Protein AF-A0A7G8DBQ9-F1 (afdb_monomer_lite)

Foldseek 3Di:
DDPVVVVVVCCVVPVPDPCPPQPPLPDLQKDFDPVQCVPDDPVVVVVVVVCSSVSPHPLRDDPVCVVSVRMGGDPVNVVVQVVVCVVPVDHSVRVVVVVVVLLVLLVVLLVLCPDPVNNVDVVNVVSLVVQCVVCPPCSLVSNCVVPVVSSVSSVVVVVVVVVVVVVVVVVVVVVVVVVVVVVVVVVCVVPPPPDPPPVVVVVVVVVVVVVVVVVVVVVPD

Secondary structure (DSSP, 8-state):
--HHHHHHHHHHHHS----------TT-SEEE-TTTGGGS-HHHHHHHHHHHHTT--GGGS-HHHHHTT-EEE-HHHHHHHHHHHHHH---HHHHHHHHHHHHHHHHHHHHHHH-TTTTT-HHHHHHHHHHHHHHGGGHHHHHHHH-HHHHHHHHHHHHHHHHHHHHHHHHHHHHHHHHHHHHHHHHHHHHHS----HHHHHHHHHHHHHHHHHHHHHT--

Radius of gyration: 42.38 Å; chains: 1; bounding box: 69×35×155 Å

Sequence (221 aa):
MDQDTRAELFQQAFGQDDFKAPRAITGKRWRVNQAKSKKLTFEELYQIQELQNQDVPYADLPEWILDNGYVEPTKAEKKLQQDLTDKTGLSISERRSVFNAALADTEALASMTTSEILRDSAALDDQIKHFINRYGNEAVKMLKEVDGEAAAYVHSRLALKAAEEKATSSDESIRQELKAAQEAIAAQDSTGLQNVSNDAIQAELARRASIATQDAAAQGE

pLDDT: mean 74.13, std 12.38, range [41.19, 89.75]

Structure (mmCIF, N/CA/C/O backbone):
data_AF-A0A7G8DBQ9-F1
#
_entry.id   AF-A0A7G8DBQ9-F1
#
loop_
_atom_site.group_PDB
_atom_site.id
_atom_site.type_symbol
_atom_site.label_atom_id
_atom_site.label_alt_id
_atom_site.label_comp_id
_atom_site.label_asym_id
_atom_site.label_entity_id
_atom_site.label_seq_id
_atom_site.pdbx_PDB_ins_code
_atom_site.Cartn_x
_atom_site.Cartn_y
_atom_site.Cartn_z
_atom_site.occupancy
_atom_site.B_iso_or_equiv
_atom_site.auth_seq_id
_atom_site.auth_comp_id
_atom_site.auth_asym_id
_atom_site.auth_atom_id
_atom_site.pdbx_PDB_model_num
ATOM 1 N N . MET A 1 1 ? -19.895 6.202 -55.987 1.00 53.59 1 MET A N 1
ATOM 2 C CA . MET A 1 1 ? -19.530 6.416 -54.573 1.00 53.59 1 MET A CA 1
ATOM 3 C C . MET A 1 1 ? -19.751 7.881 -54.300 1.00 53.59 1 MET A C 1
ATOM 5 O O . MET A 1 1 ? -19.165 8.684 -55.021 1.00 53.59 1 MET A O 1
ATOM 9 N N . ASP A 1 2 ? -20.636 8.199 -53.361 1.00 69.50 2 ASP A N 1
ATOM 10 C CA . ASP A 1 2 ? -20.940 9.584 -53.018 1.00 69.50 2 ASP A CA 1
ATOM 11 C C . ASP A 1 2 ? -19.771 10.234 -52.277 1.00 69.50 2 ASP A C 1
ATOM 13 O O . ASP A 1 2 ? -18.932 9.565 -51.664 1.00 69.50 2 ASP A O 1
ATOM 17 N N . GLN A 1 3 ? -19.696 11.558 -52.385 1.00 67.38 3 GLN A N 1
ATOM 18 C CA . GLN A 1 3 ? -18.656 12.372 -51.756 1.00 67.38 3 GLN A CA 1
ATOM 19 C C . GLN A 1 3 ? -18.645 12.189 -50.231 1.00 67.38 3 GLN A C 1
ATOM 21 O O . GLN A 1 3 ? -17.569 12.120 -49.638 1.00 67.38 3 GLN A O 1
ATOM 26 N N . ASP A 1 4 ? -19.824 11.986 -49.641 1.00 70.62 4 ASP A N 1
ATOM 27 C CA . ASP A 1 4 ? -20.007 11.732 -48.212 1.00 70.62 4 ASP A CA 1
ATOM 28 C C . ASP A 1 4 ? -19.454 10.365 -47.792 1.00 70.62 4 ASP A C 1
ATOM 30 O O . ASP A 1 4 ? -18.745 10.267 -46.795 1.00 70.62 4 ASP A O 1
ATOM 34 N N . THR A 1 5 ? -19.629 9.325 -48.616 1.00 70.25 5 THR A N 1
ATOM 35 C CA . THR A 1 5 ? -19.057 7.993 -48.343 1.00 70.25 5 THR A CA 1
ATOM 36 C C . THR A 1 5 ? -17.530 8.018 -48.401 1.00 70.25 5 THR A C 1
ATOM 38 O O . THR A 1 5 ? -16.843 7.286 -47.692 1.00 70.25 5 THR A O 1
ATOM 41 N N . ARG A 1 6 ? -16.968 8.871 -49.264 1.00 62.31 6 ARG A N 1
ATOM 42 C CA . ARG A 1 6 ? -15.518 9.046 -49.384 1.00 62.31 6 ARG A CA 1
ATOM 43 C C . ARG A 1 6 ? -14.949 9.842 -48.209 1.00 62.31 6 ARG A C 1
ATOM 45 O O . ARG A 1 6 ? -13.832 9.549 -47.793 1.00 62.31 6 ARG A O 1
ATOM 52 N N . ALA A 1 7 ? -15.703 10.808 -47.683 1.00 66.81 7 ALA A N 1
ATOM 53 C CA . ALA A 1 7 ? -15.345 11.575 -46.495 1.00 66.81 7 ALA A CA 1
ATOM 54 C C . ALA A 1 7 ? -15.403 10.712 -45.225 1.00 66.81 7 ALA A C 1
ATOM 56 O O . ALA A 1 7 ? -14.448 10.734 -44.454 1.00 66.81 7 ALA A O 1
ATOM 57 N N . GLU A 1 8 ? -16.438 9.881 -45.066 1.00 66.19 8 GLU A N 1
ATOM 58 C CA . GLU A 1 8 ? -16.540 8.911 -43.966 1.00 66.19 8 GLU A CA 1
ATOM 59 C C . GLU A 1 8 ? -15.385 7.909 -43.980 1.00 66.19 8 GLU A C 1
ATOM 61 O O . GLU A 1 8 ? -14.742 7.704 -42.955 1.00 66.19 8 GLU A O 1
ATOM 66 N N . LEU A 1 9 ? -15.041 7.348 -45.146 1.00 68.69 9 LEU A N 1
ATOM 67 C CA . LEU A 1 9 ? -13.893 6.443 -45.271 1.00 68.69 9 LEU A CA 1
ATOM 68 C C . LEU A 1 9 ? -12.558 7.143 -44.968 1.00 68.69 9 LEU A C 1
ATOM 70 O O . LEU A 1 9 ? -11.648 6.520 -44.426 1.00 68.69 9 LEU A O 1
ATOM 74 N N . PHE A 1 10 ? -12.432 8.438 -45.277 1.00 64.38 10 PHE A N 1
ATOM 75 C CA . PHE A 1 10 ? -11.242 9.227 -44.941 1.00 64.38 10 PHE A CA 1
ATOM 76 C C . PHE A 1 10 ? -11.156 9.512 -43.435 1.00 64.38 10 PHE A C 1
ATOM 78 O O . PHE A 1 10 ? -10.086 9.400 -42.844 1.00 64.38 10 PHE A O 1
ATOM 85 N N . GLN A 1 11 ? -12.281 9.828 -42.795 1.00 64.62 11 GLN A N 1
ATOM 86 C CA . GLN A 1 11 ? -12.373 10.021 -41.347 1.00 64.62 11 GLN A CA 1
ATOM 87 C C . GLN A 1 11 ? -12.192 8.709 -40.577 1.00 64.62 11 GLN A C 1
ATOM 89 O O . GLN A 1 11 ? -11.615 8.705 -39.499 1.00 64.62 11 GLN A O 1
ATOM 94 N N . GLN A 1 12 ? -12.616 7.581 -41.136 1.00 64.44 12 GLN A N 1
ATOM 95 C CA . GLN A 1 12 ? -12.415 6.268 -40.533 1.00 64.44 12 GLN A CA 1
ATOM 96 C C . GLN A 1 12 ? -10.964 5.782 -40.678 1.00 64.44 12 GLN A C 1
ATOM 98 O O . GLN A 1 12 ? -10.454 5.118 -39.782 1.00 64.44 12 GLN A O 1
ATOM 103 N N . ALA A 1 13 ? -10.286 6.134 -41.778 1.00 59.88 13 ALA A N 1
ATOM 104 C CA . ALA A 1 13 ? -8.891 5.760 -42.021 1.00 59.88 13 ALA A CA 1
ATOM 105 C C . ALA A 1 13 ? -7.862 6.698 -41.360 1.00 59.88 13 ALA A C 1
ATOM 107 O O . ALA A 1 13 ? -6.748 6.263 -41.091 1.00 59.88 13 ALA A O 1
ATOM 108 N N . PHE A 1 14 ? -8.210 7.969 -41.116 1.00 60.03 14 PHE A N 1
ATOM 109 C CA . PHE A 1 14 ? -7.270 8.992 -40.619 1.00 60.03 14 PHE A CA 1
ATOM 110 C C . PHE A 1 14 ? -7.802 9.842 -39.454 1.00 60.03 14 PHE A C 1
ATOM 112 O O . PHE A 1 14 ? -7.085 10.696 -38.941 1.00 60.03 14 PHE A O 1
ATOM 119 N N . GLY A 1 15 ? -9.061 9.667 -39.049 1.00 51.25 15 GLY A N 1
ATOM 120 C CA . GLY A 1 15 ? -9.707 10.464 -37.999 1.00 51.25 15 GLY A CA 1
ATOM 121 C C . GLY A 1 15 ? -9.599 9.875 -36.593 1.00 51.25 15 GLY A C 1
ATOM 122 O O . GLY A 1 15 ? -10.075 10.503 -35.652 1.00 51.25 15 GLY A O 1
ATOM 123 N N . GLN A 1 16 ? -8.971 8.708 -36.434 1.00 53.38 16 GLN A N 1
ATOM 124 C CA . GLN A 1 16 ? -8.642 8.125 -35.132 1.00 53.38 16 GLN A CA 1
ATOM 125 C C . GLN A 1 16 ? -7.191 7.657 -35.081 1.00 53.38 16 GLN A C 1
ATOM 127 O O . GLN A 1 16 ? -6.905 6.496 -34.829 1.00 53.38 16 GLN A O 1
ATOM 132 N N . ASP A 1 17 ? -6.266 8.584 -35.264 1.00 50.47 17 ASP A N 1
ATOM 133 C CA . ASP A 1 17 ? -5.081 8.531 -34.427 1.00 50.47 17 ASP A CA 1
ATOM 134 C C . ASP A 1 17 ? -5.202 9.734 -33.508 1.00 50.47 17 ASP A C 1
ATOM 136 O O . ASP A 1 17 ? -5.051 10.879 -33.943 1.00 50.47 17 ASP A O 1
ATOM 140 N N . ASP A 1 18 ? -5.516 9.483 -32.235 1.00 49.19 18 ASP A N 1
ATOM 141 C CA . ASP A 1 18 ? -5.143 10.401 -31.169 1.00 49.19 18 ASP A CA 1
ATOM 142 C C . ASP A 1 18 ? -3.637 10.606 -31.324 1.00 49.19 18 ASP A C 1
ATOM 144 O O . ASP A 1 18 ? -2.831 9.843 -30.782 1.00 49.19 18 ASP A O 1
ATOM 148 N N . PHE A 1 19 ? -3.237 11.608 -32.110 1.00 50.19 19 PHE A N 1
ATOM 149 C CA . PHE A 1 19 ? -1.858 12.034 -32.211 1.00 50.19 19 PHE A CA 1
ATOM 150 C C . PHE A 1 19 ? -1.534 12.678 -30.869 1.00 50.19 19 PHE A C 1
ATOM 152 O O . PHE A 1 19 ? -1.522 13.898 -30.698 1.00 50.19 19 PHE A O 1
ATOM 159 N N . LYS A 1 20 ? -1.315 11.827 -29.864 1.00 51.78 20 LYS A N 1
ATOM 160 C CA . LYS A 1 20 ? -0.646 12.183 -28.633 1.00 51.78 20 LYS A CA 1
ATOM 161 C C . LYS A 1 20 ? 0.723 12.626 -29.100 1.00 51.78 20 LYS A C 1
ATOM 163 O O . LYS A 1 20 ? 1.577 11.794 -29.405 1.00 51.78 20 LYS A O 1
ATOM 168 N N . ALA A 1 21 ? 0.892 13.945 -29.218 1.00 45.31 21 ALA A N 1
ATOM 169 C CA . ALA A 1 21 ? 2.190 14.547 -29.454 1.00 45.31 21 ALA A CA 1
ATOM 170 C C . ALA A 1 21 ? 3.189 13.816 -28.549 1.00 45.31 21 ALA A C 1
ATOM 172 O O . ALA A 1 21 ? 2.850 13.611 -27.375 1.00 45.31 21 ALA A O 1
ATOM 173 N N . PRO A 1 22 ? 4.346 13.361 -29.070 1.00 48.31 22 PRO A N 1
ATOM 174 C CA . PRO A 1 22 ? 5.317 12.647 -28.260 1.00 48.31 22 PRO A CA 1
ATOM 175 C C . PRO A 1 22 ? 5.579 13.508 -27.033 1.00 48.31 22 PRO A C 1
ATOM 177 O O . PRO A 1 22 ? 6.130 14.608 -27.141 1.00 48.31 22 PRO A O 1
ATOM 180 N N . ARG A 1 23 ? 5.076 13.056 -25.877 1.00 44.97 23 ARG A N 1
ATOM 181 C CA . ARG A 1 23 ? 5.279 13.772 -24.624 1.00 44.97 23 ARG A CA 1
ATOM 182 C C . ARG A 1 23 ? 6.784 13.897 -24.488 1.00 44.97 23 ARG A C 1
ATOM 184 O O . ARG A 1 23 ? 7.502 12.920 -24.718 1.00 44.97 23 ARG A O 1
ATOM 191 N N . ALA A 1 24 ? 7.266 15.102 -24.188 1.00 41.19 24 ALA A N 1
ATOM 192 C CA . ALA A 1 24 ? 8.667 15.284 -23.861 1.00 41.19 24 ALA A CA 1
ATOM 193 C C . ALA A 1 24 ? 8.986 14.241 -22.792 1.00 41.19 24 ALA A C 1
ATOM 195 O O . ALA A 1 24 ? 8.364 14.251 -21.733 1.00 41.19 24 ALA A O 1
ATOM 196 N N . ILE A 1 25 ? 9.858 13.286 -23.121 1.00 48.31 25 ILE A N 1
ATOM 197 C CA . ILE A 1 25 ? 10.195 12.193 -22.217 1.00 48.31 25 ILE A CA 1
ATOM 198 C C . ILE A 1 25 ? 11.066 12.818 -21.132 1.00 48.31 25 ILE A C 1
ATOM 200 O O . ILE A 1 25 ? 12.296 12.851 -21.228 1.00 48.31 25 ILE A O 1
ATOM 204 N N . THR A 1 26 ? 10.415 13.446 -20.159 1.00 46.06 26 THR A N 1
ATOM 205 C CA . THR A 1 26 ? 11.034 14.162 -19.055 1.00 46.06 26 THR A CA 1
ATOM 206 C C . THR A 1 26 ? 11.625 13.137 -18.108 1.00 46.06 26 THR A C 1
ATOM 208 O O . THR A 1 26 ? 11.017 12.736 -17.129 1.00 46.06 26 THR A O 1
ATOM 211 N N . GLY A 1 27 ? 12.841 12.707 -18.443 1.00 51.91 27 GLY A N 1
ATOM 212 C CA . GLY A 1 27 ? 13.640 11.812 -17.626 1.00 51.91 27 GLY A CA 1
ATOM 213 C C . GLY A 1 27 ? 13.262 10.352 -17.806 1.00 51.91 27 GLY A C 1
ATOM 214 O O . GLY A 1 27 ? 12.710 9.749 -16.895 1.00 51.91 27 GLY A O 1
ATOM 215 N N . LYS A 1 28 ? 13.670 9.742 -18.931 1.00 57.06 28 LYS A N 1
ATOM 216 C CA . LYS A 1 28 ? 13.771 8.278 -19.008 1.00 57.06 28 LYS A CA 1
ATOM 217 C C . LYS A 1 28 ? 14.532 7.791 -17.772 1.00 57.06 28 LYS A C 1
ATOM 219 O O . LYS A 1 28 ? 15.735 8.031 -17.651 1.00 57.06 28 LYS A O 1
ATOM 224 N N . ARG A 1 29 ? 13.851 7.136 -16.832 1.00 70.31 29 ARG A N 1
ATOM 225 C CA . ARG A 1 29 ? 14.495 6.548 -15.643 1.00 70.31 29 ARG A CA 1
ATOM 226 C C . ARG A 1 29 ? 15.394 5.371 -16.035 1.00 70.31 29 ARG A C 1
ATOM 228 O O . ARG A 1 29 ? 16.300 4.992 -15.300 1.00 70.31 29 ARG A O 1
ATOM 235 N N . TRP A 1 30 ? 15.223 4.864 -17.255 1.00 85.06 30 TRP A N 1
ATOM 236 C CA . TRP A 1 30 ? 15.975 3.752 -17.816 1.00 85.06 30 TRP A CA 1
ATOM 237 C C . TRP A 1 30 ? 16.026 3.796 -19.348 1.00 85.06 30 TRP A C 1
ATOM 239 O O . TRP A 1 30 ? 15.247 4.484 -20.001 1.00 85.06 30 TRP A O 1
ATOM 249 N N . ARG A 1 31 ? 16.991 3.091 -19.937 1.00 84.81 31 ARG A N 1
ATOM 250 C CA . ARG A 1 31 ? 17.239 3.023 -21.385 1.00 84.81 31 ARG A CA 1
ATOM 251 C C . ARG A 1 31 ? 17.334 1.574 -21.841 1.00 84.81 31 ARG A C 1
ATOM 253 O O . ARG A 1 31 ? 17.858 0.746 -21.108 1.00 84.81 31 ARG A O 1
ATOM 260 N N . VAL A 1 32 ? 16.895 1.276 -23.060 1.00 85.94 32 VAL A N 1
ATOM 261 C CA . VAL A 1 32 ? 17.019 -0.073 -23.633 1.00 85.94 32 VAL A CA 1
ATOM 262 C C . VAL A 1 32 ? 18.491 -0.411 -23.884 1.00 85.94 32 VAL A C 1
ATOM 264 O O . VAL A 1 32 ? 19.221 0.359 -24.517 1.00 85.94 32 VAL A O 1
ATOM 267 N N . ASN A 1 33 ? 18.927 -1.576 -23.408 1.00 87.56 33 ASN A N 1
ATOM 268 C CA . ASN A 1 33 ? 20.239 -2.134 -23.699 1.00 87.56 33 ASN A CA 1
ATOM 269 C C . ASN A 1 33 ? 20.235 -2.745 -25.106 1.00 87.56 33 ASN A C 1
ATOM 271 O O . ASN A 1 33 ? 19.857 -3.899 -25.299 1.00 87.56 33 ASN A O 1
ATOM 275 N N . GLN A 1 34 ? 20.725 -1.975 -26.076 1.00 84.56 34 GLN A N 1
ATOM 276 C CA . GLN A 1 34 ? 20.761 -2.347 -27.495 1.00 84.56 34 GLN A CA 1
ATOM 277 C C . GLN A 1 34 ? 21.557 -3.627 -27.798 1.00 84.56 34 GLN A C 1
ATOM 279 O O . GLN A 1 34 ? 21.372 -4.230 -28.851 1.00 84.56 34 GLN A O 1
ATOM 284 N N . ALA A 1 35 ? 22.479 -4.047 -26.928 1.00 85.12 35 ALA A N 1
ATOM 285 C CA . ALA A 1 35 ? 23.238 -5.278 -27.142 1.00 85.12 35 ALA A CA 1
ATOM 286 C C . ALA A 1 35 ? 22.421 -6.517 -26.753 1.00 85.12 35 ALA A C 1
ATOM 288 O O . ALA A 1 35 ? 22.469 -7.535 -27.443 1.00 85.12 35 ALA A O 1
ATOM 289 N N . LYS A 1 36 ? 21.656 -6.419 -25.662 1.00 84.38 36 LYS A N 1
ATOM 290 C CA . LYS A 1 36 ? 20.842 -7.518 -25.134 1.00 84.38 36 LYS A CA 1
ATOM 291 C C . LYS A 1 36 ? 19.465 -7.600 -25.792 1.00 84.38 36 LYS A C 1
ATOM 293 O O . LYS A 1 36 ? 18.991 -8.704 -26.043 1.00 84.38 36 LYS A O 1
ATOM 298 N N . SER A 1 37 ? 18.867 -6.461 -26.142 1.00 82.38 37 SER A N 1
ATOM 299 C CA . SER A 1 37 ? 17.537 -6.393 -26.762 1.00 82.38 37 SER A CA 1
ATOM 300 C C . SER A 1 37 ? 17.488 -6.954 -28.187 1.00 82.38 37 SER A C 1
ATOM 302 O O . SER A 1 37 ? 16.421 -7.313 -28.659 1.00 82.38 37 SER A O 1
ATOM 304 N N . LYS A 1 38 ? 18.631 -7.114 -28.868 1.00 83.62 38 LYS A N 1
ATOM 305 C CA . LYS A 1 38 ? 18.707 -7.736 -30.208 1.00 83.62 38 LYS A CA 1
ATOM 306 C C . LYS A 1 38 ? 18.213 -9.181 -30.267 1.00 83.62 38 LYS A C 1
ATOM 308 O O . LYS A 1 38 ? 17.958 -9.680 -31.355 1.00 83.62 38 LYS A O 1
ATOM 313 N N . LYS A 1 39 ? 18.166 -9.864 -29.123 1.00 83.62 39 LYS A N 1
ATOM 314 C CA . LYS A 1 39 ? 17.713 -11.256 -29.019 1.00 83.62 39 LYS A CA 1
ATOM 315 C C . LYS A 1 39 ? 16.216 -11.376 -28.731 1.00 83.62 39 LYS A C 1
ATOM 317 O O . LYS A 1 39 ? 15.721 -12.494 -28.690 1.00 83.62 39 LYS A O 1
ATOM 322 N N . LEU A 1 40 ? 15.540 -10.252 -28.500 1.00 85.69 40 LEU A N 1
ATOM 323 C CA . LEU A 1 40 ? 14.116 -10.216 -28.216 1.00 85.69 40 LEU A CA 1
ATOM 324 C C . LEU A 1 40 ? 13.309 -10.356 -29.502 1.00 85.69 40 LEU A C 1
ATOM 326 O O . LEU A 1 40 ? 13.711 -9.900 -30.576 1.00 85.69 40 LEU A O 1
ATOM 330 N N . THR A 1 41 ? 12.152 -10.980 -29.365 1.00 89.75 41 THR A N 1
ATOM 331 C CA . THR A 1 41 ? 11.123 -11.025 -30.396 1.00 89.75 41 THR A CA 1
ATOM 332 C C . THR A 1 41 ? 10.536 -9.633 -30.639 1.00 89.75 41 THR A C 1
ATOM 334 O O . THR A 1 41 ? 10.688 -8.708 -29.837 1.00 89.75 41 THR A O 1
ATOM 337 N N . PHE A 1 42 ? 9.845 -9.471 -31.769 1.00 87.19 42 PHE A N 1
ATOM 338 C CA . PHE A 1 42 ? 9.150 -8.222 -32.081 1.00 87.19 42 PHE A CA 1
ATOM 339 C C . PHE A 1 42 ? 8.120 -7.853 -31.002 1.00 87.19 42 PHE A C 1
ATOM 341 O O . PHE A 1 42 ? 8.034 -6.689 -30.620 1.00 87.19 42 PHE A O 1
ATOM 348 N N . GLU A 1 43 ? 7.392 -8.840 -30.475 1.00 87.50 43 GLU A N 1
ATOM 349 C CA . GLU A 1 43 ? 6.398 -8.643 -29.415 1.00 87.50 43 GLU A CA 1
ATOM 350 C C . GLU A 1 43 ? 7.040 -8.117 -28.125 1.00 87.50 43 GLU A C 1
ATOM 352 O O . GLU A 1 43 ? 6.572 -7.136 -27.554 1.00 87.50 43 GLU A O 1
ATOM 357 N N . GLU A 1 44 ? 8.161 -8.698 -27.697 1.00 87.56 44 GLU A N 1
ATOM 358 C CA . GLU A 1 44 ? 8.887 -8.254 -26.499 1.00 87.56 44 GLU A CA 1
ATOM 359 C C . GLU A 1 44 ? 9.487 -6.850 -26.671 1.00 87.56 44 GLU A C 1
ATOM 361 O O . GLU A 1 44 ? 9.469 -6.038 -25.744 1.00 87.56 44 GLU A O 1
ATOM 366 N N . LEU A 1 45 ? 9.996 -6.523 -27.864 1.00 86.62 45 LEU A N 1
ATOM 367 C CA . LEU A 1 45 ? 10.469 -5.171 -28.174 1.00 86.62 45 LEU A CA 1
ATOM 368 C C . LEU A 1 45 ? 9.328 -4.152 -28.155 1.00 86.62 45 LEU A C 1
ATOM 370 O O . LEU A 1 45 ? 9.510 -3.042 -27.647 1.00 86.62 45 LEU A O 1
ATOM 374 N N . TYR A 1 46 ? 8.162 -4.536 -28.677 1.00 87.88 46 TYR A N 1
ATOM 375 C CA . TYR A 1 46 ? 6.964 -3.708 -28.656 1.00 87.88 46 TYR A CA 1
ATOM 376 C C . TYR A 1 46 ? 6.504 -3.435 -27.220 1.00 87.88 46 TYR A C 1
ATOM 378 O O . TYR A 1 46 ? 6.286 -2.278 -26.869 1.00 87.88 46 TYR A O 1
ATOM 386 N N . GLN A 1 47 ? 6.473 -4.456 -26.358 1.00 87.38 47 GLN A N 1
ATOM 387 C CA . GLN A 1 47 ? 6.141 -4.296 -24.937 1.00 87.38 47 GLN A CA 1
ATOM 388 C C . GLN A 1 47 ? 7.102 -3.338 -24.220 1.00 87.38 47 GLN A C 1
ATOM 390 O O . GLN A 1 47 ? 6.669 -2.440 -23.502 1.00 87.38 47 GLN A O 1
ATOM 395 N N . ILE A 1 48 ? 8.417 -3.466 -24.440 1.00 86.06 48 ILE A N 1
ATOM 396 C CA . ILE A 1 48 ? 9.401 -2.539 -23.852 1.00 86.06 48 ILE A CA 1
ATOM 397 C C . ILE A 1 48 ? 9.156 -1.104 -24.333 1.00 86.06 48 ILE A C 1
ATOM 399 O O . ILE A 1 48 ? 9.269 -0.155 -23.553 1.00 86.06 48 ILE A O 1
ATOM 403 N N . GLN A 1 49 ? 8.828 -0.928 -25.612 1.00 84.81 49 GLN A N 1
ATOM 404 C CA . GLN A 1 49 ? 8.522 0.384 -26.170 1.00 84.81 49 GLN A CA 1
ATOM 405 C C . GLN A 1 49 ? 7.227 0.962 -25.590 1.00 84.81 49 GLN A C 1
ATOM 407 O O . GLN A 1 49 ? 7.177 2.156 -25.297 1.00 84.81 49 GLN A O 1
ATOM 412 N N . GLU A 1 50 ? 6.212 0.131 -25.374 1.00 86.50 50 GLU A N 1
ATOM 413 C CA . GLU A 1 50 ? 4.960 0.525 -24.736 1.00 86.50 50 GLU A CA 1
ATOM 414 C C . GLU A 1 50 ? 5.188 0.996 -23.295 1.00 86.50 50 GLU A C 1
ATOM 416 O O . GLU A 1 50 ? 4.777 2.102 -22.946 1.00 86.50 50 GLU A O 1
ATOM 421 N N . LEU A 1 51 ? 5.948 0.239 -22.495 1.00 85.44 51 LEU A N 1
ATOM 422 C CA . LEU A 1 51 ? 6.342 0.638 -21.137 1.00 85.44 51 LEU A CA 1
ATOM 423 C C . LEU A 1 51 ? 7.110 1.966 -21.132 1.00 85.44 51 LEU A C 1
ATOM 425 O O . LEU A 1 51 ? 6.950 2.793 -20.234 1.00 85.44 51 LEU A O 1
ATOM 429 N N . GLN A 1 52 ? 7.928 2.201 -22.159 1.00 82.25 52 GLN A N 1
ATOM 430 C CA . GLN A 1 52 ? 8.637 3.464 -22.324 1.00 82.25 52 GLN A CA 1
ATOM 431 C C . GLN A 1 52 ? 7.693 4.621 -22.697 1.00 82.25 52 GLN A C 1
ATOM 433 O O . GLN A 1 52 ? 7.939 5.757 -22.298 1.00 82.25 52 GLN A O 1
ATOM 438 N N . ASN A 1 53 ? 6.629 4.357 -23.459 1.00 82.38 53 ASN A N 1
ATOM 439 C CA . ASN A 1 53 ? 5.612 5.349 -23.823 1.00 82.38 53 ASN A CA 1
ATOM 440 C C . ASN A 1 53 ? 4.677 5.677 -22.650 1.00 82.38 53 ASN A C 1
ATOM 442 O O . ASN A 1 53 ? 4.195 6.805 -22.546 1.00 82.38 53 ASN A O 1
ATOM 446 N N . GLN A 1 54 ? 4.441 4.705 -21.768 1.00 81.12 54 GLN A N 1
ATOM 447 C CA . GLN A 1 54 ? 3.675 4.854 -20.530 1.00 81.12 54 GLN A CA 1
ATOM 448 C C . GLN A 1 54 ? 4.483 5.522 -19.396 1.00 81.12 54 GLN A C 1
ATOM 450 O O . GLN A 1 54 ? 3.924 5.789 -18.337 1.00 81.12 54 GLN A O 1
ATOM 455 N N . ASP A 1 55 ? 5.769 5.826 -19.620 1.00 76.38 55 ASP A N 1
ATOM 456 C CA . ASP A 1 55 ? 6.696 6.414 -18.636 1.00 76.38 55 ASP A CA 1
ATOM 457 C C . ASP A 1 55 ? 6.792 5.599 -17.331 1.00 76.38 55 ASP A C 1
ATOM 459 O O . ASP A 1 55 ? 6.875 6.139 -16.225 1.00 76.38 55 ASP A O 1
ATOM 463 N N . VAL A 1 56 ? 6.776 4.267 -17.463 1.00 80.50 56 VAL A N 1
ATOM 464 C CA . VAL A 1 56 ? 6.818 3.349 -16.319 1.00 80.50 56 VAL A CA 1
ATOM 465 C C . VAL A 1 56 ? 8.144 3.516 -15.561 1.00 80.50 56 VAL A C 1
ATOM 467 O O . VAL A 1 56 ? 9.217 3.455 -16.178 1.00 80.50 56 VAL A O 1
ATOM 470 N N . PRO A 1 57 ? 8.125 3.716 -14.228 1.00 78.56 57 PRO A N 1
ATOM 471 C CA . PRO A 1 57 ? 9.341 3.810 -13.427 1.00 78.56 57 PRO A CA 1
ATOM 472 C C . PRO A 1 57 ? 10.223 2.561 -13.530 1.00 78.56 57 PRO A C 1
ATOM 474 O O . PRO A 1 57 ? 9.733 1.450 -13.685 1.00 78.56 57 PRO A O 1
ATOM 477 N N . TYR A 1 58 ? 11.544 2.719 -13.375 1.00 82.06 58 TYR A N 1
ATOM 478 C CA . TYR A 1 58 ? 12.483 1.586 -13.438 1.00 82.06 58 TYR A CA 1
ATOM 479 C C . TYR A 1 58 ? 12.161 0.491 -12.411 1.00 82.06 58 TYR A C 1
ATOM 481 O O . TYR A 1 58 ? 12.289 -0.694 -12.707 1.00 82.06 58 TYR A O 1
ATOM 489 N N . ALA A 1 59 ? 11.721 0.895 -11.217 1.00 74.69 59 ALA A N 1
ATOM 490 C CA . ALA A 1 59 ? 11.323 -0.015 -10.151 1.00 74.69 59 ALA A CA 1
ATOM 491 C C . ALA A 1 59 ? 10.071 -0.837 -10.488 1.00 74.69 59 ALA A C 1
ATOM 493 O O . ALA A 1 59 ? 9.896 -1.895 -9.899 1.00 74.69 59 ALA A O 1
ATOM 494 N N . ASP A 1 60 ? 9.245 -0.390 -11.435 1.00 77.12 60 ASP A N 1
ATOM 495 C CA . ASP A 1 60 ? 7.968 -1.022 -11.781 1.00 77.12 60 ASP A CA 1
ATOM 496 C C . ASP A 1 60 ? 8.068 -1.878 -13.049 1.00 77.12 60 ASP A C 1
ATOM 498 O O . ASP A 1 60 ? 7.097 -2.500 -13.471 1.00 77.12 60 ASP A O 1
ATOM 502 N N . LEU A 1 61 ? 9.263 -1.990 -13.636 1.00 84.62 61 LEU A N 1
ATOM 503 C CA . LEU A 1 61 ? 9.463 -2.808 -14.825 1.00 84.62 61 LEU A CA 1
ATOM 504 C C . LEU A 1 61 ? 9.286 -4.303 -14.534 1.00 84.62 61 LEU A C 1
ATOM 506 O O . LEU A 1 61 ? 9.731 -4.784 -13.487 1.00 84.62 61 LEU A O 1
ATOM 510 N N . PRO A 1 62 ? 8.684 -5.063 -15.462 1.00 85.31 62 PRO A N 1
ATOM 511 C CA . PRO A 1 62 ? 8.601 -6.514 -15.374 1.00 85.31 62 PRO A CA 1
ATOM 512 C C . PRO A 1 62 ? 9.945 -7.170 -15.034 1.00 85.31 62 PRO A C 1
ATOM 514 O O . PRO A 1 62 ? 10.991 -6.778 -15.555 1.00 85.31 62 PRO A O 1
ATOM 517 N N . GLU A 1 63 ? 9.916 -8.196 -14.184 1.00 82.75 63 GLU A N 1
ATOM 518 C CA . GLU A 1 63 ? 11.120 -8.917 -13.738 1.00 82.75 63 GLU A CA 1
ATOM 519 C C . GLU A 1 63 ? 11.914 -9.480 -14.916 1.00 82.75 63 GLU A C 1
ATOM 521 O O . GLU A 1 63 ? 13.125 -9.294 -14.992 1.00 82.75 63 GLU A O 1
ATOM 526 N N . TRP A 1 64 ? 11.226 -10.023 -15.926 1.00 84.81 64 TRP A N 1
ATOM 527 C CA . TRP A 1 64 ? 11.873 -10.532 -17.136 1.00 84.81 64 TRP A CA 1
ATOM 528 C C . TRP A 1 64 ? 12.689 -9.461 -17.885 1.00 84.81 64 TRP A C 1
ATOM 530 O O . TRP A 1 64 ? 13.661 -9.797 -18.564 1.00 84.81 64 TRP A O 1
ATOM 540 N N . ILE A 1 65 ? 12.342 -8.175 -17.750 1.00 86.38 65 ILE A N 1
ATOM 541 C CA . ILE A 1 65 ? 13.081 -7.053 -18.344 1.00 86.38 65 ILE A CA 1
ATOM 542 C C . ILE A 1 65 ? 14.323 -6.717 -17.510 1.00 86.38 65 ILE A C 1
ATOM 544 O O . ILE A 1 65 ? 15.409 -6.498 -18.064 1.00 86.38 65 ILE A O 1
ATOM 548 N N . LEU A 1 66 ? 14.159 -6.676 -16.186 1.00 82.94 66 LEU A N 1
ATOM 549 C CA . LEU A 1 66 ? 15.202 -6.305 -15.229 1.00 82.94 66 LEU A CA 1
ATOM 550 C C . LEU A 1 66 ? 16.264 -7.400 -15.074 1.00 82.94 66 LEU A C 1
ATOM 552 O O . LEU A 1 66 ? 17.452 -7.113 -15.226 1.00 82.94 66 LEU A O 1
ATOM 556 N N . ASP A 1 67 ? 15.851 -8.647 -14.854 1.00 81.00 67 ASP A N 1
ATOM 557 C CA . ASP A 1 67 ? 16.732 -9.780 -14.539 1.00 81.00 67 ASP A CA 1
ATOM 558 C C . ASP A 1 67 ? 17.650 -10.133 -15.708 1.00 81.00 67 ASP A C 1
ATOM 560 O O . ASP A 1 67 ? 18.846 -10.392 -15.554 1.00 81.00 67 ASP A O 1
ATOM 564 N N . ASN A 1 68 ? 17.111 -10.054 -16.923 1.00 82.81 68 ASN A N 1
ATOM 565 C CA . ASN A 1 68 ? 17.883 -10.276 -18.139 1.00 82.81 68 ASN A CA 1
ATOM 566 C C . ASN A 1 68 ? 18.724 -9.045 -18.529 1.00 82.81 68 ASN A C 1
ATOM 568 O O . ASN A 1 68 ? 19.638 -9.132 -19.361 1.00 82.81 68 ASN A O 1
ATOM 572 N N . GLY A 1 69 ? 18.480 -7.893 -17.898 1.00 82.56 69 GLY A N 1
ATOM 573 C CA . GLY A 1 69 ? 19.184 -6.638 -18.141 1.00 82.56 69 GLY A CA 1
ATOM 574 C C . GLY A 1 69 ? 18.933 -6.076 -19.538 1.00 82.56 69 GLY A C 1
ATOM 575 O O . GLY A 1 69 ? 19.850 -5.525 -20.150 1.00 82.56 69 GLY A O 1
ATOM 576 N N . TYR A 1 70 ? 17.716 -6.238 -20.064 1.00 86.25 70 TYR A N 1
ATOM 577 C CA . TYR A 1 70 ? 17.311 -5.641 -21.343 1.00 86.25 70 TYR A CA 1
ATOM 578 C C . TYR A 1 70 ? 17.218 -4.115 -21.273 1.00 86.25 70 TYR A C 1
ATOM 580 O O . TYR A 1 70 ? 17.174 -3.441 -22.301 1.00 86.25 70 TYR A O 1
ATOM 588 N N . VAL A 1 71 ? 17.245 -3.567 -20.063 1.00 86.31 71 VAL A N 1
ATOM 589 C CA . VAL A 1 71 ? 17.215 -2.141 -19.765 1.00 86.31 71 VAL A CA 1
ATOM 590 C C . VAL A 1 71 ? 18.328 -1.783 -18.786 1.00 86.31 71 VAL A C 1
ATOM 592 O O . VAL A 1 71 ? 18.773 -2.601 -17.986 1.00 86.31 71 VAL A O 1
ATOM 595 N N . GLU A 1 72 ? 18.779 -0.537 -18.840 1.00 85.69 72 GLU A N 1
ATOM 596 C CA . GLU A 1 72 ? 19.760 0.024 -17.921 1.00 85.69 72 GLU A CA 1
ATOM 597 C C . GLU A 1 72 ? 19.192 1.269 -17.238 1.00 85.69 72 GLU A C 1
ATOM 599 O O . GLU A 1 72 ? 18.688 2.155 -17.934 1.00 85.69 72 GLU A O 1
ATOM 604 N N . PRO A 1 73 ? 19.325 1.408 -15.910 1.00 86.81 73 PRO A N 1
ATOM 605 C CA . PRO A 1 73 ? 18.898 2.613 -15.219 1.00 86.81 73 PRO A CA 1
ATOM 606 C C . PRO A 1 73 ? 19.811 3.786 -15.590 1.00 86.81 73 PRO A C 1
ATOM 608 O O . PRO A 1 73 ? 21.028 3.633 -15.769 1.00 86.81 73 PRO A O 1
ATOM 611 N N . THR A 1 74 ? 19.236 4.982 -15.695 1.00 85.31 74 THR A N 1
ATOM 612 C CA . THR A 1 74 ? 20.019 6.200 -15.940 1.00 85.31 74 THR A CA 1
ATOM 613 C C . THR A 1 74 ? 20.822 6.605 -14.705 1.00 85.31 74 THR A C 1
ATOM 615 O O . THR A 1 74 ? 20.636 6.078 -13.612 1.00 85.31 74 THR A O 1
ATOM 618 N N . LYS A 1 75 ? 21.758 7.552 -14.849 1.00 83.19 75 LYS A N 1
ATOM 619 C CA . LYS A 1 75 ? 22.592 8.012 -13.722 1.00 83.19 75 LYS A CA 1
ATOM 620 C C . LYS A 1 75 ? 21.752 8.592 -12.575 1.00 83.19 75 LYS A C 1
ATOM 622 O O . LYS A 1 75 ? 22.093 8.379 -11.416 1.00 83.19 75 LYS A O 1
ATOM 627 N N . ALA A 1 76 ? 20.675 9.306 -12.904 1.00 80.75 76 ALA A N 1
ATOM 628 C CA . ALA A 1 76 ? 19.743 9.850 -11.921 1.00 80.75 76 ALA A CA 1
ATOM 629 C C . ALA A 1 76 ? 19.016 8.728 -11.167 1.00 80.75 76 ALA A C 1
ATOM 631 O O . ALA A 1 76 ? 19.001 8.735 -9.941 1.00 80.75 76 ALA A O 1
ATOM 632 N N . GLU A 1 77 ? 18.514 7.726 -11.891 1.00 82.94 77 GLU A N 1
ATOM 633 C CA . GLU A 1 77 ? 17.844 6.569 -11.297 1.00 82.94 77 GLU A CA 1
ATOM 634 C C . GLU A 1 77 ? 18.798 5.739 -10.434 1.00 82.94 77 GLU A C 1
ATOM 636 O O . GLU A 1 77 ? 18.463 5.387 -9.314 1.00 82.94 77 GLU A O 1
ATOM 641 N N . LYS A 1 78 ? 20.034 5.499 -10.889 1.00 84.50 78 LYS A N 1
ATOM 642 C CA . LYS A 1 78 ? 21.055 4.821 -10.074 1.00 84.50 78 LYS A CA 1
ATOM 643 C C . LYS A 1 78 ? 21.306 5.543 -8.752 1.00 84.50 78 LYS A C 1
ATOM 645 O O . LYS A 1 78 ? 21.414 4.887 -7.723 1.00 84.50 78 LYS A O 1
ATOM 650 N N . LYS A 1 79 ? 21.387 6.878 -8.777 1.00 84.75 79 LYS A N 1
ATOM 651 C CA . LYS A 1 79 ? 21.549 7.678 -7.558 1.00 84.75 79 LYS A CA 1
ATOM 652 C C . LYS A 1 79 ? 20.327 7.551 -6.647 1.00 84.75 79 LYS A C 1
ATOM 654 O O . LYS A 1 79 ? 20.496 7.317 -5.462 1.00 84.75 79 LYS A O 1
ATOM 659 N N . LEU A 1 80 ? 19.118 7.631 -7.204 1.00 82.75 80 LEU A N 1
ATOM 660 C CA . LEU A 1 80 ? 17.882 7.430 -6.448 1.00 82.75 80 LEU A CA 1
ATOM 661 C C . LEU A 1 80 ? 1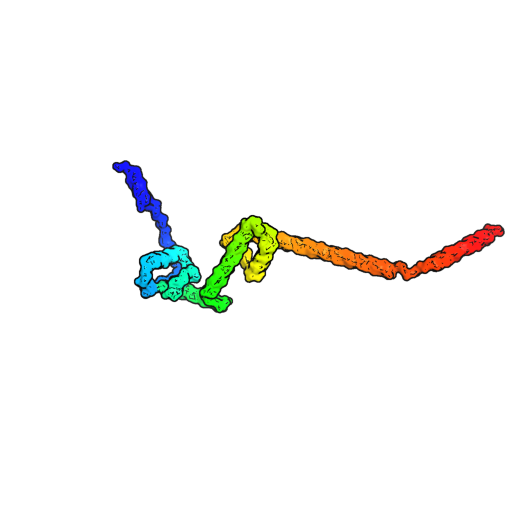7.838 6.042 -5.793 1.00 82.75 80 LEU A C 1
ATOM 663 O O . LEU A 1 80 ? 17.522 5.929 -4.615 1.00 82.75 80 LEU A O 1
ATOM 667 N N . GLN A 1 81 ? 18.182 4.989 -6.535 1.00 81.94 81 GLN A N 1
ATOM 668 C CA . GLN A 1 81 ? 18.195 3.622 -6.016 1.00 81.94 81 GLN A CA 1
ATOM 669 C C . GLN A 1 81 ? 19.255 3.428 -4.930 1.00 81.94 81 GLN A C 1
ATOM 671 O O . GLN A 1 81 ? 18.995 2.706 -3.967 1.00 81.94 81 GLN A O 1
ATOM 676 N N . GLN A 1 82 ? 20.410 4.090 -5.045 1.00 85.50 82 GLN A N 1
ATOM 677 C CA . GLN A 1 82 ? 21.410 4.115 -3.981 1.00 85.50 82 GLN A CA 1
ATOM 678 C C . GLN A 1 82 ? 20.867 4.829 -2.742 1.00 85.50 82 GLN A C 1
ATOM 680 O O . GLN A 1 82 ? 20.842 4.224 -1.680 1.00 85.50 82 GLN A O 1
ATOM 685 N N . ASP A 1 83 ? 20.329 6.043 -2.886 1.00 84.62 83 ASP A N 1
ATOM 686 C CA . ASP A 1 83 ? 19.757 6.809 -1.772 1.00 84.62 83 ASP A CA 1
ATOM 687 C C . ASP A 1 83 ? 18.630 6.028 -1.066 1.00 84.62 83 ASP A C 1
ATOM 689 O O . ASP A 1 83 ? 18.507 6.060 0.157 1.00 84.62 83 ASP A O 1
ATOM 693 N N . LEU A 1 84 ? 17.792 5.308 -1.822 1.00 80.44 84 LEU A N 1
ATOM 694 C CA . LEU A 1 84 ? 16.747 4.443 -1.268 1.00 80.44 84 LEU A CA 1
ATOM 695 C C . LEU A 1 84 ? 17.333 3.246 -0.520 1.00 80.44 84 LEU A C 1
ATOM 697 O O . LEU A 1 84 ? 16.822 2.881 0.535 1.00 80.44 84 LEU A O 1
ATOM 701 N N . THR A 1 85 ? 18.398 2.645 -1.043 1.00 86.19 85 THR A N 1
ATOM 702 C CA . THR A 1 85 ? 19.089 1.523 -0.394 1.00 86.19 85 THR A CA 1
ATOM 703 C C . THR A 1 85 ? 19.782 1.984 0.882 1.00 86.19 85 THR A C 1
ATOM 705 O O . THR A 1 85 ? 19.645 1.329 1.905 1.00 86.19 85 THR A O 1
ATOM 708 N N . ASP A 1 86 ? 20.407 3.158 0.874 1.00 87.06 86 ASP A N 1
ATOM 709 C CA . ASP A 1 86 ? 21.046 3.743 2.054 1.00 87.06 86 ASP A CA 1
ATOM 710 C C . ASP A 1 86 ? 20.018 4.092 3.144 1.00 87.06 86 ASP A C 1
ATOM 712 O O . ASP A 1 86 ? 20.283 3.920 4.331 1.00 87.06 86 ASP A O 1
ATOM 716 N N . LYS A 1 87 ? 18.818 4.549 2.756 1.00 81.06 87 LYS A N 1
ATOM 717 C CA . LYS A 1 87 ? 17.731 4.870 3.698 1.00 81.06 87 LYS A CA 1
ATOM 718 C C . LYS A 1 87 ? 17.020 3.645 4.262 1.00 81.06 87 LYS A C 1
ATOM 720 O O . LYS A 1 87 ? 16.617 3.662 5.419 1.00 81.06 87 LYS A O 1
ATOM 725 N N . THR A 1 88 ? 16.780 2.635 3.428 1.00 81.44 88 THR A N 1
ATOM 726 C CA . THR A 1 88 ? 15.936 1.481 3.790 1.00 81.44 88 THR A CA 1
ATOM 727 C C . THR A 1 88 ? 16.744 0.257 4.202 1.00 81.44 88 THR A C 1
ATOM 729 O O . THR A 1 88 ? 16.206 -0.621 4.864 1.00 81.44 88 THR A O 1
ATOM 732 N N . GLY A 1 89 ? 18.012 0.171 3.800 1.00 84.88 89 GLY A N 1
ATOM 733 C CA . GLY A 1 89 ? 18.832 -1.036 3.912 1.00 84.88 89 GLY A CA 1
ATOM 734 C C . GLY A 1 89 ? 18.399 -2.177 2.985 1.00 84.88 89 GLY A C 1
ATOM 735 O O . GLY A 1 89 ? 18.996 -3.245 3.034 1.00 84.88 89 GLY A O 1
ATOM 736 N N . LEU A 1 90 ? 17.372 -1.971 2.153 1.00 80.69 90 LEU A N 1
ATOM 737 C CA . LEU A 1 90 ? 16.772 -3.002 1.308 1.00 80.69 90 LEU A CA 1
ATOM 738 C C . LEU A 1 90 ? 17.265 -2.887 -0.133 1.00 80.69 90 LEU A C 1
ATOM 740 O O . LEU A 1 90 ? 17.518 -1.791 -0.631 1.00 80.69 90 LEU A O 1
ATOM 744 N N . SER A 1 91 ? 17.337 -4.009 -0.836 1.00 81.94 91 SER A N 1
ATOM 745 C CA . SER A 1 91 ? 17.513 -4.055 -2.288 1.00 81.94 91 SER A CA 1
ATOM 746 C C . SER A 1 91 ? 16.217 -3.704 -3.037 1.00 81.94 91 SER A C 1
ATOM 748 O O . SER A 1 91 ? 15.142 -3.572 -2.451 1.00 81.94 91 SER A O 1
ATOM 750 N N . ILE A 1 92 ? 16.297 -3.540 -4.363 1.00 77.50 92 ILE A N 1
ATOM 751 C CA . ILE A 1 92 ? 15.124 -3.241 -5.205 1.00 77.50 92 ILE A CA 1
ATOM 752 C C . ILE A 1 92 ? 14.084 -4.363 -5.118 1.00 77.50 92 ILE A C 1
ATOM 754 O O . ILE A 1 92 ? 12.904 -4.076 -4.939 1.00 77.50 92 ILE A O 1
ATOM 758 N N . SER A 1 93 ? 14.511 -5.623 -5.221 1.00 77.44 93 SER A N 1
ATOM 759 C CA . SER A 1 93 ? 13.622 -6.787 -5.155 1.00 77.44 93 SER A CA 1
ATOM 760 C C . SER A 1 93 ? 12.946 -6.905 -3.791 1.00 77.44 93 SER A C 1
ATOM 762 O O . SER A 1 93 ? 11.739 -7.119 -3.722 1.00 77.44 93 SER A O 1
ATOM 764 N N . GLU A 1 94 ? 13.685 -6.684 -2.704 1.00 77.62 94 GLU A N 1
ATOM 765 C CA . GLU A 1 94 ? 13.121 -6.690 -1.350 1.00 77.62 94 GLU A CA 1
ATOM 766 C C . GLU A 1 94 ? 12.122 -5.551 -1.152 1.00 77.62 94 GLU A C 1
ATOM 768 O O . GLU A 1 94 ? 11.029 -5.780 -0.639 1.00 77.62 94 GLU A O 1
ATOM 773 N N . ARG A 1 95 ? 12.439 -4.336 -1.626 1.00 79.38 95 ARG A N 1
ATOM 774 C CA . ARG A 1 95 ? 11.482 -3.222 -1.608 1.00 79.38 95 ARG A CA 1
ATOM 775 C C . ARG A 1 95 ? 10.209 -3.580 -2.368 1.00 79.38 95 ARG A C 1
ATOM 777 O O . ARG A 1 95 ? 9.128 -3.378 -1.828 1.00 79.38 95 ARG A O 1
ATOM 784 N N . ARG A 1 96 ? 10.316 -4.148 -3.575 1.00 78.38 96 ARG A N 1
ATOM 785 C CA . ARG A 1 96 ? 9.147 -4.594 -4.355 1.00 78.38 96 ARG A CA 1
ATOM 786 C C . ARG A 1 96 ? 8.337 -5.640 -3.607 1.00 78.38 96 ARG A C 1
ATOM 788 O O . ARG A 1 96 ? 7.126 -5.507 -3.527 1.00 78.38 96 ARG A O 1
ATOM 795 N N . SER A 1 97 ? 8.991 -6.632 -3.007 1.00 79.38 97 SER A N 1
ATOM 796 C CA . SER A 1 97 ? 8.303 -7.644 -2.204 1.00 79.38 97 SER A CA 1
ATOM 797 C C . SER A 1 97 ? 7.531 -7.018 -1.042 1.00 79.38 97 SER A C 1
ATOM 799 O O . SER A 1 97 ? 6.399 -7.418 -0.784 1.00 79.38 97 SER A O 1
ATOM 801 N N . VAL A 1 98 ? 8.118 -6.034 -0.354 1.00 80.94 98 VAL A N 1
ATOM 802 C CA . VAL A 1 98 ? 7.459 -5.325 0.751 1.00 80.94 98 VAL A CA 1
ATOM 803 C C . VAL A 1 98 ? 6.282 -4.488 0.248 1.00 80.94 98 VAL A C 1
ATOM 805 O O . VAL A 1 98 ? 5.204 -4.565 0.832 1.00 80.94 98 VAL A O 1
ATOM 808 N N . PHE A 1 99 ? 6.454 -3.728 -0.838 1.00 79.00 99 PHE A N 1
ATOM 809 C CA . PHE A 1 99 ? 5.379 -2.924 -1.424 1.00 79.00 99 PHE A CA 1
ATOM 810 C C . PHE A 1 99 ? 4.232 -3.790 -1.946 1.00 79.00 99 PHE A C 1
ATOM 812 O O . PHE A 1 99 ? 3.081 -3.489 -1.656 1.00 79.00 99 PHE A O 1
ATOM 819 N N . ASN A 1 100 ? 4.530 -4.894 -2.632 1.00 78.19 100 ASN A N 1
ATOM 820 C CA . ASN A 1 100 ? 3.520 -5.831 -3.122 1.00 78.19 100 ASN A CA 1
ATOM 821 C C . ASN A 1 100 ? 2.755 -6.482 -1.970 1.00 78.19 100 ASN A C 1
ATOM 823 O O . ASN A 1 100 ? 1.535 -6.585 -2.032 1.00 78.19 100 ASN A O 1
ATOM 827 N N . ALA A 1 101 ? 3.449 -6.885 -0.901 1.00 78.69 101 ALA A N 1
ATOM 828 C CA . ALA A 1 101 ? 2.791 -7.416 0.289 1.00 78.69 101 ALA A CA 1
ATOM 829 C C . ALA A 1 101 ? 1.886 -6.364 0.945 1.00 78.69 101 ALA A C 1
ATOM 831 O O . ALA A 1 101 ? 0.765 -6.670 1.332 1.00 78.69 101 ALA A O 1
ATOM 832 N N . ALA A 1 102 ? 2.345 -5.114 1.035 1.00 82.44 102 ALA A N 1
ATOM 833 C CA . ALA A 1 102 ? 1.555 -4.033 1.608 1.00 82.44 102 ALA A CA 1
ATOM 834 C C . ALA A 1 102 ? 0.343 -3.660 0.744 1.00 82.44 102 ALA A C 1
ATOM 836 O O . ALA A 1 102 ? -0.730 -3.396 1.284 1.00 82.44 102 ALA A O 1
ATOM 837 N N . LEU A 1 103 ? 0.488 -3.686 -0.581 1.00 82.75 103 LEU A N 1
ATOM 838 C CA . LEU A 1 103 ? -0.617 -3.497 -1.513 1.00 82.75 103 LEU A CA 1
ATOM 839 C C . LEU A 1 103 ? -1.642 -4.626 -1.369 1.00 82.75 103 LEU A C 1
ATOM 841 O O . LEU A 1 103 ? -2.817 -4.342 -1.174 1.00 82.75 103 LEU A O 1
ATOM 845 N N . ALA A 1 104 ? -1.193 -5.883 -1.355 1.00 81.38 104 ALA A N 1
ATOM 846 C CA . ALA A 1 104 ? -2.065 -7.040 -1.171 1.00 81.38 104 ALA A CA 1
ATOM 847 C C . ALA A 1 104 ? -2.826 -6.991 0.166 1.00 81.38 104 ALA A C 1
ATOM 849 O O . ALA A 1 104 ? -4.031 -7.232 0.196 1.00 81.38 104 ALA A O 1
ATOM 850 N N . ASP A 1 105 ? -2.155 -6.622 1.262 1.00 83.88 105 ASP A N 1
ATOM 851 C CA . ASP A 1 105 ? -2.798 -6.445 2.571 1.00 83.88 105 ASP A CA 1
ATOM 852 C C . ASP A 1 105 ? -3.851 -5.318 2.531 1.00 83.88 105 ASP A C 1
ATOM 854 O O . ASP A 1 105 ? -4.919 -5.435 3.137 1.00 83.88 105 ASP A O 1
ATOM 858 N N . THR A 1 106 ? -3.577 -4.243 1.784 1.00 85.62 106 THR A N 1
ATOM 859 C CA . THR A 1 106 ? -4.498 -3.108 1.608 1.00 85.62 106 THR A CA 1
ATOM 860 C C . THR A 1 106 ? -5.725 -3.501 0.783 1.00 85.62 106 THR A C 1
ATOM 862 O O . THR A 1 106 ? -6.852 -3.217 1.187 1.00 85.62 106 THR A O 1
ATOM 865 N N . GLU A 1 107 ? -5.528 -4.189 -0.342 1.00 85.94 107 GLU A N 1
ATOM 866 C CA . GLU A 1 107 ? -6.599 -4.682 -1.217 1.00 85.94 107 GLU A CA 1
ATOM 867 C C . GLU A 1 107 ? -7.475 -5.726 -0.518 1.00 85.94 107 GLU A C 1
ATOM 869 O O . GLU A 1 107 ? -8.704 -5.708 -0.648 1.00 85.94 107 GLU A O 1
ATOM 874 N N . ALA A 1 108 ? -6.860 -6.614 0.268 1.00 87.62 108 ALA A N 1
ATOM 875 C CA . ALA A 1 108 ? -7.580 -7.582 1.082 1.00 87.62 108 ALA A CA 1
ATOM 876 C C . ALA A 1 108 ? -8.475 -6.871 2.101 1.00 87.62 108 ALA A C 1
ATOM 878 O O . ALA A 1 108 ? -9.662 -7.185 2.199 1.00 87.62 108 ALA A O 1
ATOM 879 N N . LEU A 1 109 ? -7.943 -5.873 2.815 1.00 88.06 109 LEU A N 1
ATOM 880 C CA . LEU A 1 109 ? -8.734 -5.097 3.764 1.00 88.06 109 LEU A CA 1
ATOM 881 C C . LEU A 1 109 ? -9.872 -4.340 3.066 1.00 88.06 109 LEU A C 1
ATOM 883 O O . LEU A 1 109 ? -11.006 -4.408 3.536 1.00 88.06 109 LEU A O 1
ATOM 887 N N . ALA A 1 110 ? -9.610 -3.692 1.929 1.00 87.62 110 ALA A N 1
ATOM 888 C CA . ALA A 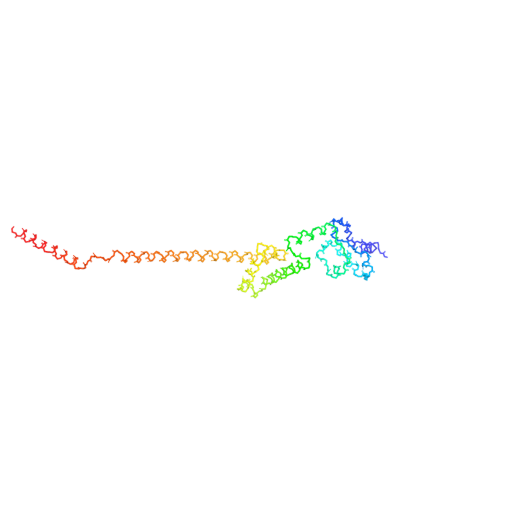1 110 ? -10.645 -3.025 1.138 1.00 87.62 110 ALA A CA 1
ATOM 889 C C . ALA A 1 110 ? -11.769 -4.001 0.743 1.00 87.62 110 ALA A C 1
ATOM 891 O O . ALA A 1 110 ? -12.946 -3.741 1.001 1.00 87.62 110 ALA A O 1
ATOM 892 N N . SER A 1 111 ? -11.410 -5.188 0.253 1.00 87.25 111 SER A N 1
ATOM 893 C CA . SER A 1 111 ? -12.369 -6.245 -0.096 1.00 87.25 111 SER A CA 1
ATOM 894 C C . SER A 1 111 ? -13.179 -6.741 1.110 1.00 87.25 111 SER A C 1
ATOM 896 O O . SER A 1 111 ? -14.362 -7.058 0.994 1.00 87.25 111 SER A O 1
ATOM 898 N N . MET A 1 112 ? -12.577 -6.795 2.302 1.00 86.19 112 MET A N 1
ATOM 899 C CA . MET A 1 112 ? -13.302 -7.166 3.521 1.00 86.19 112 MET A CA 1
ATOM 900 C C . MET A 1 112 ? -14.299 -6.085 3.960 1.00 86.19 112 MET A C 1
ATOM 902 O O . MET A 1 112 ? -15.342 -6.431 4.510 1.00 86.19 112 MET A O 1
ATOM 906 N N . THR A 1 113 ? -14.015 -4.801 3.709 1.00 84.19 113 THR A N 1
ATOM 907 C CA . THR A 1 113 ? -14.943 -3.705 4.052 1.00 84.19 113 THR A CA 1
ATOM 908 C C . THR A 1 113 ? -16.191 -3.668 3.170 1.00 84.19 113 THR A C 1
ATOM 910 O O . THR A 1 113 ? -17.250 -3.235 3.625 1.00 84.19 113 THR A O 1
ATOM 913 N N . THR A 1 114 ? -16.090 -4.155 1.933 1.00 81.69 114 THR A N 1
ATOM 914 C CA . THR A 1 114 ? -17.212 -4.218 0.985 1.00 81.69 114 THR A CA 1
ATOM 915 C C . THR A 1 114 ? -18.022 -5.511 1.108 1.00 81.69 114 THR A C 1
ATOM 917 O O . THR A 1 114 ? -19.179 -5.552 0.692 1.00 81.69 114 THR A O 1
ATOM 920 N N . SER A 1 115 ? -17.460 -6.556 1.722 1.00 83.75 115 SER A N 1
ATOM 921 C CA . SER A 1 115 ? -18.133 -7.838 1.945 1.00 83.75 115 SER A CA 1
ATOM 922 C C . SER A 1 115 ? -19.292 -7.728 2.939 1.00 83.75 115 SER A C 1
ATOM 924 O O . SER A 1 115 ? -19.087 -7.424 4.110 1.00 83.75 115 SER A O 1
ATOM 926 N N . GLU A 1 116 ? -20.505 -8.081 2.509 1.00 80.00 116 GLU A N 1
ATOM 927 C CA . GLU A 1 116 ? -21.721 -8.051 3.344 1.00 80.00 116 GLU A CA 1
ATOM 928 C C . GLU A 1 116 ? -21.638 -8.934 4.599 1.00 80.00 116 GLU A C 1
ATOM 930 O O . GLU A 1 116 ? -22.288 -8.650 5.599 1.00 80.00 116 GLU A O 1
ATOM 935 N N . ILE A 1 117 ? -20.832 -9.999 4.559 1.00 80.62 117 ILE A N 1
ATOM 936 C CA . ILE A 1 117 ? -20.689 -10.958 5.665 1.00 80.62 117 ILE A CA 1
ATOM 937 C C . ILE A 1 117 ? -19.715 -10.436 6.726 1.00 80.62 117 ILE A C 1
ATOM 939 O O . ILE A 1 117 ? -19.874 -10.703 7.916 1.00 80.62 117 ILE A O 1
ATOM 943 N N . LEU A 1 118 ? -18.667 -9.735 6.288 1.00 79.00 118 LEU A N 1
ATOM 944 C CA . LEU A 1 118 ? -17.583 -9.278 7.159 1.00 79.00 118 LEU A CA 1
ATOM 945 C C . LEU A 1 118 ? -17.784 -7.844 7.640 1.00 79.00 118 LEU A C 1
ATOM 947 O O . LEU A 1 118 ? -17.184 -7.456 8.647 1.00 79.00 118 LEU A O 1
ATOM 951 N N . ARG A 1 119 ? -18.630 -7.077 6.953 1.00 70.12 119 ARG A N 1
ATOM 952 C CA . ARG A 1 119 ? -19.014 -5.726 7.338 1.00 70.12 119 ARG A CA 1
ATOM 953 C C . ARG A 1 119 ? -19.588 -5.742 8.755 1.00 70.12 119 ARG A C 1
ATOM 955 O O . ARG A 1 119 ? -20.482 -6.517 9.071 1.00 70.12 119 ARG A O 1
ATOM 962 N N . ASP A 1 120 ? -18.997 -4.922 9.620 1.00 73.75 120 ASP A N 1
ATOM 963 C CA . ASP A 1 120 ? -19.315 -4.798 11.052 1.00 73.75 120 ASP A CA 1
ATOM 964 C C . ASP A 1 120 ? -19.019 -6.034 11.925 1.00 73.75 120 ASP A C 1
ATOM 966 O O . ASP A 1 120 ? -19.397 -6.079 13.098 1.00 73.75 120 ASP A O 1
ATOM 970 N N . SER A 1 121 ? -18.283 -7.016 11.397 1.00 84.50 121 SER A N 1
ATOM 971 C CA . SER A 1 121 ? -17.822 -8.168 12.175 1.00 84.50 121 SER A CA 1
ATOM 972 C C . SER A 1 121 ? -16.627 -7.831 13.078 1.00 84.50 121 SER A C 1
ATOM 974 O O . SER A 1 121 ? -15.772 -7.005 12.744 1.00 84.50 121 SER A O 1
ATOM 976 N N . ALA A 1 122 ? -16.502 -8.557 14.195 1.00 84.12 122 ALA A N 1
ATOM 977 C CA . ALA A 1 122 ? -15.329 -8.476 15.071 1.00 84.12 122 ALA A CA 1
ATOM 978 C C . ALA A 1 122 ? -14.021 -8.860 14.343 1.00 84.12 122 ALA A C 1
ATOM 980 O O . ALA A 1 122 ? -12.964 -8.307 14.627 1.00 84.12 122 ALA A O 1
ATOM 981 N N . ALA A 1 123 ? -14.101 -9.759 13.356 1.00 84.38 123 ALA A N 1
ATOM 982 C CA . ALA A 1 123 ? -12.950 -10.171 12.556 1.00 84.38 123 ALA A CA 1
ATOM 983 C C . ALA A 1 123 ? -12.408 -9.025 11.686 1.00 84.38 123 ALA A C 1
ATOM 985 O O . ALA A 1 123 ? -11.196 -8.829 11.606 1.00 84.38 123 ALA A O 1
ATOM 986 N N . LEU A 1 124 ? -13.293 -8.234 11.065 1.00 85.12 124 LEU A N 1
ATOM 987 C CA . LEU A 1 124 ? -12.893 -7.036 10.322 1.00 85.12 124 LEU A CA 1
ATOM 988 C C . LEU A 1 124 ? -12.286 -5.988 11.259 1.00 85.12 124 LEU A C 1
ATOM 990 O O . LEU A 1 124 ? -11.280 -5.362 10.943 1.00 85.12 124 LEU A O 1
ATOM 994 N N . ASP A 1 125 ? -12.868 -5.839 12.441 1.00 85.12 125 ASP A N 1
ATOM 995 C CA . ASP A 1 125 ? -12.382 -4.941 13.479 1.00 85.12 125 ASP A CA 1
ATOM 996 C C . ASP A 1 125 ? -10.963 -5.267 13.967 1.00 85.12 125 ASP A C 1
ATOM 998 O O . ASP A 1 125 ? -10.173 -4.345 14.202 1.00 85.12 125 ASP A O 1
ATOM 1002 N N . ASP A 1 126 ? -10.639 -6.550 14.116 1.00 86.94 126 ASP A N 1
ATOM 1003 C CA . ASP A 1 126 ? -9.295 -7.014 14.462 1.00 86.94 126 ASP A CA 1
ATOM 1004 C C . ASP A 1 126 ? -8.331 -6.858 13.287 1.00 86.94 126 ASP A C 1
ATOM 1006 O O . ASP A 1 126 ? -7.197 -6.412 13.476 1.00 86.94 126 ASP A O 1
ATOM 1010 N N . GLN A 1 127 ? -8.788 -7.116 12.060 1.00 87.38 127 GLN A N 1
ATOM 1011 C CA . GLN A 1 127 ? -7.968 -6.909 10.870 1.00 87.38 127 GLN A CA 1
ATOM 1012 C C . GLN A 1 127 ? -7.610 -5.432 10.670 1.00 87.38 127 GLN A C 1
ATOM 1014 O O . GLN A 1 127 ? -6.458 -5.117 10.375 1.00 87.38 127 GLN A O 1
ATOM 1019 N N . ILE A 1 128 ? -8.552 -4.514 10.909 1.00 87.19 128 ILE A N 1
ATOM 1020 C CA . ILE A 1 128 ? -8.300 -3.066 10.897 1.00 87.19 128 ILE 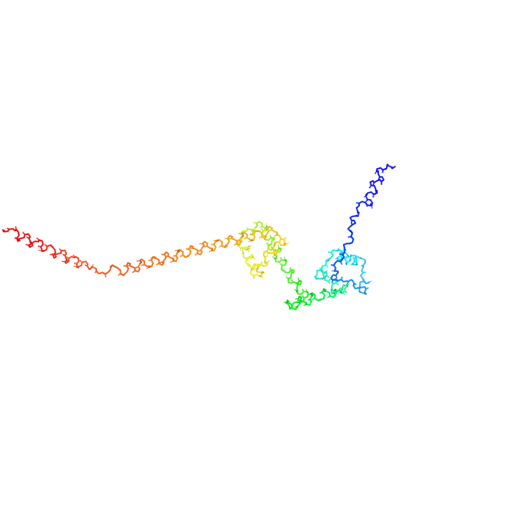A CA 1
ATOM 1021 C C . ILE A 1 128 ? -7.237 -2.703 11.943 1.00 87.19 128 ILE A C 1
ATOM 1023 O O . ILE A 1 128 ? -6.293 -1.974 11.634 1.00 87.19 128 ILE A O 1
ATOM 1027 N N . LYS A 1 129 ? -7.344 -3.232 13.170 1.00 87.62 129 LYS A N 1
ATOM 1028 C CA . LYS A 1 129 ? -6.339 -3.004 14.223 1.00 87.62 129 LYS A CA 1
ATOM 1029 C C . LYS A 1 129 ? -4.965 -3.534 13.817 1.00 87.62 129 LYS A C 1
ATOM 1031 O O . LYS A 1 129 ? -3.978 -2.820 13.963 1.00 87.62 129 LYS A O 1
ATOM 1036 N N . HIS A 1 130 ? -4.886 -4.757 13.292 1.00 88.12 130 HIS A N 1
ATOM 1037 C CA . HIS A 1 130 ? -3.631 -5.341 12.818 1.00 88.12 130 HIS A CA 1
ATOM 1038 C C . HIS A 1 130 ? -3.006 -4.518 11.692 1.00 88.12 130 HIS A C 1
ATOM 1040 O O . HIS A 1 130 ? -1.805 -4.253 11.724 1.00 88.12 130 HIS A O 1
ATOM 1046 N N . PHE A 1 131 ? -3.819 -4.064 10.741 1.00 87.25 131 PHE A N 1
ATOM 1047 C CA . PHE A 1 131 ? -3.373 -3.240 9.627 1.00 87.25 131 PHE A CA 1
ATOM 1048 C C . PHE A 1 131 ? -2.810 -1.892 10.105 1.00 87.25 131 PHE A C 1
ATOM 1050 O O . PHE A 1 131 ? -1.706 -1.507 9.722 1.00 87.25 131 PHE A O 1
ATOM 1057 N N . ILE A 1 132 ? -3.498 -1.212 11.025 1.00 86.00 132 ILE A N 1
ATOM 1058 C CA . ILE A 1 132 ? -3.023 0.056 11.605 1.00 86.00 132 ILE A CA 1
ATOM 1059 C C . ILE A 1 132 ? -1.776 -0.154 12.461 1.00 86.00 132 ILE A C 1
ATOM 1061 O O . ILE A 1 132 ? -0.845 0.636 12.377 1.00 86.00 132 ILE A O 1
ATOM 1065 N N . ASN A 1 133 ? -1.702 -1.231 13.243 1.00 87.56 133 ASN A N 1
ATOM 1066 C CA . ASN A 1 133 ? -0.502 -1.539 14.023 1.00 87.56 133 ASN A CA 1
ATOM 1067 C C . ASN A 1 133 ? 0.713 -1.803 13.126 1.00 87.56 133 ASN A C 1
ATOM 1069 O O . ASN A 1 133 ? 1.840 -1.493 13.507 1.00 87.56 133 ASN A O 1
ATOM 1073 N N . ARG A 1 134 ? 0.491 -2.370 11.935 1.00 84.12 134 ARG A N 1
ATOM 1074 C CA . ARG A 1 134 ? 1.554 -2.699 10.985 1.00 84.12 134 ARG A CA 1
ATOM 1075 C C . ARG A 1 134 ? 2.038 -1.492 10.182 1.00 84.12 134 ARG A C 1
ATOM 1077 O O . ARG A 1 134 ? 3.243 -1.345 10.006 1.00 84.12 134 ARG A O 1
ATOM 1084 N N . TYR A 1 135 ? 1.126 -0.646 9.699 1.00 81.50 135 TYR A N 1
ATOM 1085 C CA . TYR A 1 135 ? 1.449 0.468 8.789 1.00 81.50 135 TYR A CA 1
ATOM 1086 C C . TYR A 1 135 ? 1.363 1.857 9.441 1.00 81.50 135 TYR A C 1
ATOM 1088 O O . TYR A 1 135 ? 1.762 2.860 8.847 1.00 81.50 135 TYR A O 1
ATOM 1096 N N . GLY A 1 136 ? 0.877 1.938 10.679 1.00 81.88 136 GLY A N 1
ATOM 1097 C CA . GLY A 1 136 ? 0.796 3.164 11.464 1.00 81.88 136 GLY A CA 1
ATOM 1098 C C . GLY A 1 136 ? -0.035 4.251 10.785 1.00 81.88 136 GLY A C 1
ATOM 1099 O O . GLY A 1 136 ? -1.128 4.011 10.275 1.00 81.88 136 GLY A O 1
ATOM 1100 N N . ASN A 1 137 ? 0.513 5.467 10.763 1.00 75.69 137 ASN A N 1
ATOM 1101 C CA . ASN A 1 137 ? -0.159 6.655 10.230 1.00 75.69 137 ASN A CA 1
ATOM 1102 C C . ASN A 1 137 ? -0.371 6.613 8.707 1.00 75.69 137 ASN A C 1
ATOM 1104 O O . ASN A 1 137 ? -1.234 7.323 8.196 1.00 75.69 137 ASN A O 1
ATOM 1108 N N . GLU A 1 138 ? 0.389 5.788 7.980 1.00 79.94 138 GLU A N 1
ATOM 1109 C CA . GLU A 1 138 ? 0.257 5.660 6.523 1.00 79.94 138 GLU A CA 1
ATOM 1110 C C . GLU A 1 138 ? -0.865 4.688 6.123 1.00 79.94 138 GLU A C 1
ATOM 1112 O O . GLU A 1 138 ? -1.339 4.747 4.992 1.00 79.94 138 GLU A O 1
ATOM 1117 N N . ALA A 1 139 ? -1.354 3.851 7.047 1.00 77.12 139 ALA A N 1
ATOM 1118 C CA . ALA A 1 139 ? -2.361 2.818 6.782 1.00 77.12 139 ALA A CA 1
ATOM 1119 C C . ALA A 1 139 ? -3.599 3.365 6.047 1.00 77.12 139 ALA A C 1
ATOM 1121 O O . ALA A 1 139 ? -4.015 2.859 5.006 1.00 77.12 139 ALA A O 1
ATOM 1122 N N . VAL A 1 140 ? -4.175 4.453 6.560 1.00 78.44 140 VAL A N 1
ATOM 1123 C CA . VAL A 1 140 ? -5.376 5.067 5.978 1.00 78.44 140 VAL A CA 1
ATOM 1124 C C . VAL A 1 140 ? -5.089 5.695 4.614 1.00 78.44 140 VAL A C 1
ATOM 1126 O O . VAL A 1 140 ? -5.944 5.681 3.729 1.00 78.44 140 VAL A O 1
ATOM 1129 N N . LYS A 1 141 ? -3.890 6.251 4.427 1.00 80.19 141 LYS A N 1
ATOM 1130 C CA . LYS A 1 141 ? -3.493 6.840 3.150 1.00 80.19 141 LYS A CA 1
ATOM 1131 C C . LYS A 1 141 ? -3.340 5.758 2.082 1.00 80.19 141 LYS A C 1
ATOM 1133 O O . LYS A 1 141 ? -3.867 5.940 0.991 1.00 80.19 141 LYS A O 1
ATOM 1138 N N . MET A 1 142 ? -2.719 4.629 2.427 1.00 80.81 142 MET A N 1
ATOM 1139 C CA . MET A 1 142 ? -2.619 3.459 1.549 1.00 80.81 142 MET A CA 1
ATOM 1140 C C . MET A 1 142 ? -4.003 2.940 1.151 1.00 80.81 142 MET A C 1
ATOM 1142 O O . MET A 1 142 ? -4.271 2.759 -0.031 1.00 80.81 142 MET A O 1
ATOM 1146 N N . LEU A 1 143 ? -4.917 2.797 2.118 1.00 82.62 143 LEU A N 1
ATOM 1147 C CA . LEU A 1 143 ? -6.311 2.438 1.839 1.00 82.62 143 LEU A CA 1
ATOM 1148 C C . LEU A 1 143 ? -6.973 3.427 0.882 1.00 82.62 143 LEU A C 1
ATOM 1150 O O . LEU A 1 143 ? -7.603 2.999 -0.070 1.00 82.62 143 LEU A O 1
ATOM 1154 N N . LYS A 1 144 ? -6.798 4.735 1.087 1.00 82.81 144 LYS A N 1
ATOM 1155 C CA . LYS A 1 144 ? -7.405 5.769 0.236 1.00 82.81 144 LYS A CA 1
ATOM 1156 C C . LYS A 1 144 ? -6.882 5.750 -1.204 1.00 82.81 144 LYS A C 1
ATOM 1158 O O . LYS A 1 144 ? -7.619 6.133 -2.108 1.00 82.81 144 LYS A O 1
ATOM 1163 N N . GLU A 1 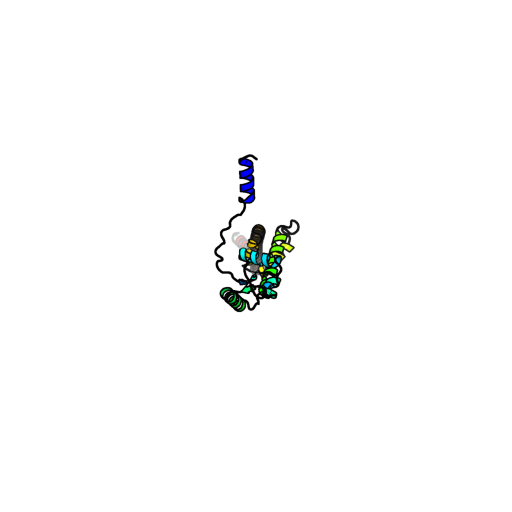145 ? -5.623 5.368 -1.406 1.00 82.81 145 GLU A N 1
ATOM 1164 C CA . GLU A 1 145 ? -5.021 5.229 -2.739 1.00 82.81 145 GLU A CA 1
ATOM 1165 C C . GLU A 1 145 ? -5.596 4.029 -3.509 1.00 82.81 145 GLU A C 1
ATOM 1167 O O . GLU A 1 145 ? -5.698 4.102 -4.732 1.00 82.81 145 GLU A O 1
ATOM 1172 N N . VAL A 1 146 ? -6.013 2.970 -2.805 1.00 85.44 146 VAL A N 1
ATOM 1173 C CA . VAL A 1 146 ? -6.634 1.771 -3.394 1.00 85.44 146 VAL A CA 1
ATOM 1174 C C . VAL A 1 146 ? -8.152 1.929 -3.529 1.00 85.44 146 VAL A C 1
ATOM 1176 O O . VAL A 1 146 ? -8.700 1.761 -4.615 1.00 85.44 146 VAL A O 1
ATOM 1179 N N . ASP A 1 147 ? -8.834 2.265 -2.434 1.00 84.44 147 ASP A N 1
ATOM 1180 C CA . ASP A 1 147 ? -10.287 2.400 -2.348 1.00 84.44 147 ASP A CA 1
ATOM 1181 C C . ASP A 1 147 ? -10.684 3.489 -1.325 1.00 84.44 147 ASP A C 1
ATOM 1183 O O . ASP A 1 147 ? -10.526 3.365 -0.104 1.00 84.44 147 ASP A O 1
ATOM 1187 N N . GLY A 1 148 ? -11.238 4.589 -1.841 1.00 79.06 148 GLY A N 1
ATOM 1188 C CA . GLY A 1 148 ? -11.672 5.725 -1.031 1.00 79.06 148 GLY A CA 1
ATOM 1189 C C . GLY A 1 148 ? -12.867 5.430 -0.117 1.00 79.06 148 GLY A C 1
ATOM 1190 O O . GLY A 1 148 ? -12.972 6.042 0.950 1.00 79.06 148 GLY A O 1
ATOM 1191 N N . GLU A 1 149 ? -13.747 4.501 -0.494 1.00 79.12 149 GLU A N 1
ATOM 1192 C CA . GLU A 1 149 ? -14.907 4.113 0.315 1.00 79.12 149 GLU A CA 1
ATOM 1193 C C . GLU A 1 149 ? -14.476 3.230 1.485 1.00 79.12 149 GLU A C 1
ATOM 1195 O O . GLU A 1 149 ? -14.881 3.476 2.627 1.00 79.12 149 GLU A O 1
ATOM 1200 N N . ALA A 1 150 ? -13.573 2.279 1.231 1.00 80.94 150 ALA A N 1
ATOM 1201 C CA . ALA A 1 150 ? -12.957 1.467 2.277 1.00 80.94 150 ALA A CA 1
ATOM 1202 C C . ALA A 1 150 ? -12.230 2.344 3.309 1.00 80.94 150 ALA A C 1
ATOM 1204 O O . ALA A 1 150 ? -12.396 2.170 4.520 1.00 80.94 150 ALA A O 1
ATOM 1205 N N . ALA A 1 151 ? -11.474 3.345 2.846 1.00 80.81 151 ALA A N 1
ATOM 1206 C CA . ALA A 1 151 ? -10.792 4.290 3.726 1.00 80.81 151 ALA A CA 1
ATOM 1207 C C . ALA A 1 151 ? -11.772 5.087 4.602 1.00 80.81 151 ALA A C 1
ATOM 1209 O O . ALA A 1 151 ? -11.532 5.253 5.800 1.00 80.81 151 ALA A O 1
ATOM 1210 N N . ALA A 1 152 ? -12.888 5.555 4.031 1.00 79.06 152 ALA A N 1
ATOM 1211 C CA . ALA A 1 152 ? -13.927 6.265 4.775 1.00 79.06 152 ALA A CA 1
ATOM 1212 C C . ALA A 1 152 ? -14.597 5.363 5.824 1.00 79.06 152 ALA A C 1
ATOM 1214 O O . ALA A 1 152 ? -14.787 5.789 6.968 1.00 79.06 152 ALA A O 1
ATOM 1215 N N . TYR A 1 153 ? -14.889 4.107 5.468 1.00 82.75 153 TYR A N 1
ATOM 1216 C CA . TYR A 1 153 ? -15.430 3.117 6.397 1.00 82.75 153 TYR A CA 1
ATOM 1217 C C . TYR A 1 153 ? -14.481 2.891 7.578 1.00 82.75 153 TYR A C 1
ATOM 1219 O O . TYR A 1 153 ? -14.885 3.071 8.729 1.00 82.75 153 TYR A O 1
ATOM 1227 N N . VAL A 1 154 ? -13.206 2.595 7.312 1.00 82.31 154 VAL A N 1
ATOM 1228 C CA . VAL A 1 154 ? -12.196 2.375 8.359 1.00 82.31 154 VAL A CA 1
ATOM 1229 C C . VAL A 1 154 ? -12.062 3.605 9.259 1.00 82.31 154 VAL A C 1
ATOM 1231 O O . VAL A 1 154 ? -12.072 3.471 10.483 1.00 82.31 154 VAL A O 1
ATOM 1234 N N . HIS A 1 155 ? -12.026 4.813 8.689 1.00 79.94 155 HIS A N 1
ATOM 1235 C CA . HIS A 1 155 ? -11.991 6.051 9.471 1.00 79.94 155 HIS A CA 1
ATOM 1236 C C . HIS A 1 155 ? -13.198 6.200 10.401 1.00 79.94 155 HIS A C 1
ATOM 1238 O O . HIS A 1 155 ? -13.035 6.542 11.575 1.00 79.94 155 HIS A O 1
ATOM 1244 N N . SER A 1 156 ? -14.403 5.937 9.888 1.00 80.38 156 SER A N 1
ATOM 1245 C CA . SER A 1 156 ? -15.635 6.016 10.677 1.00 80.38 156 SER A CA 1
ATOM 1246 C C . SER A 1 156 ? -15.652 4.984 11.808 1.00 80.38 156 SER A C 1
ATOM 1248 O O . SER A 1 156 ? -16.015 5.309 12.938 1.00 80.38 156 SER A O 1
ATOM 1250 N N . ARG A 1 157 ? -15.159 3.768 11.541 1.00 81.44 157 ARG A N 1
ATOM 1251 C CA . ARG A 1 157 ? -15.084 2.680 12.519 1.00 81.44 157 ARG A CA 1
ATOM 1252 C C . ARG A 1 157 ? -14.098 2.986 13.644 1.00 81.44 157 ARG A C 1
ATOM 1254 O O . ARG A 1 157 ? -14.389 2.717 14.806 1.00 81.44 157 ARG A O 1
ATOM 1261 N N . LEU A 1 158 ? -12.957 3.595 13.322 1.00 80.81 158 LEU A N 1
ATOM 1262 C CA . LEU A 1 158 ? -11.982 4.040 14.321 1.00 80.81 158 LEU A CA 1
ATOM 1263 C C . LEU A 1 158 ? -12.525 5.171 15.194 1.00 80.81 158 LEU A C 1
ATOM 1265 O O . LEU A 1 158 ? -12.329 5.150 16.407 1.00 80.81 158 LEU A O 1
ATOM 1269 N N . ALA A 1 159 ? -13.229 6.135 14.596 1.00 76.56 159 ALA A N 1
ATOM 1270 C CA . ALA A 1 159 ? -13.860 7.219 15.342 1.00 76.56 159 ALA A CA 1
ATOM 1271 C C . ALA A 1 159 ? -14.941 6.696 16.303 1.00 76.56 159 ALA A C 1
ATOM 1273 O O . ALA A 1 159 ? -15.015 7.154 17.443 1.00 76.56 159 ALA A O 1
ATOM 1274 N N . LEU A 1 160 ? -15.731 5.706 15.867 1.00 79.62 160 LEU A N 1
ATOM 1275 C CA . LEU A 1 160 ? -16.728 5.039 16.704 1.00 79.62 160 LEU A CA 1
ATOM 1276 C C . LEU A 1 160 ? -16.071 4.342 17.903 1.00 79.62 160 LEU A C 1
ATOM 1278 O O . LEU A 1 160 ? -16.442 4.618 19.039 1.00 79.62 160 LEU A O 1
ATOM 1282 N N . LYS A 1 161 ? -15.036 3.523 17.673 1.00 76.38 161 LYS A N 1
ATOM 1283 C CA . LYS A 1 161 ? -14.312 2.839 18.757 1.00 76.38 161 LYS A CA 1
ATOM 1284 C C . LYS A 1 161 ? -13.665 3.803 19.744 1.00 76.38 161 LYS A C 1
ATOM 1286 O O . LYS A 1 161 ? -13.749 3.591 20.947 1.00 76.38 161 LYS A O 1
ATOM 1291 N N . ALA A 1 162 ? -13.063 4.889 19.260 1.00 75.44 162 ALA A N 1
ATOM 1292 C CA . ALA A 1 162 ? -12.491 5.907 20.136 1.00 75.44 162 ALA A CA 1
ATOM 1293 C C . ALA A 1 162 ? -13.566 6.590 21.004 1.00 75.44 162 ALA A C 1
ATOM 1295 O O . ALA A 1 162 ? -13.316 6.921 22.164 1.00 75.44 162 ALA A O 1
ATOM 1296 N N . ALA A 1 163 ? -14.773 6.789 20.466 1.00 73.50 163 ALA A N 1
ATOM 1297 C CA . ALA A 1 163 ? -15.903 7.308 21.230 1.00 73.50 163 ALA A CA 1
ATOM 1298 C C . ALA A 1 163 ? -16.418 6.290 22.265 1.00 73.50 163 ALA A C 1
ATOM 1300 O O . ALA A 1 163 ? -16.695 6.675 23.401 1.00 73.50 163 ALA A O 1
ATOM 1301 N N . GLU A 1 164 ? -16.488 5.004 21.913 1.00 74.00 164 GLU A N 1
ATOM 1302 C CA . GLU A 1 164 ? -16.873 3.915 22.823 1.00 74.00 164 GLU A CA 1
ATOM 1303 C C . GLU A 1 164 ? -15.865 3.727 23.967 1.00 74.00 164 GLU A C 1
ATOM 1305 O O . GLU A 1 164 ? -16.259 3.616 25.128 1.00 74.00 164 GLU A O 1
ATOM 1310 N N . GLU A 1 165 ? -14.561 3.765 23.683 1.00 74.50 165 GLU A N 1
ATOM 1311 C CA . GLU A 1 165 ? -13.499 3.709 24.700 1.00 74.50 165 GLU A CA 1
ATOM 1312 C C . GLU A 1 165 ? -13.539 4.932 25.629 1.00 74.50 165 GLU A C 1
ATOM 1314 O O . GLU A 1 165 ? -13.347 4.829 26.845 1.00 74.50 165 GLU A O 1
ATOM 1319 N N . LYS A 1 166 ? -13.856 6.113 25.089 1.00 71.69 166 LYS A N 1
ATOM 1320 C CA . LYS A 1 166 ? -14.026 7.326 25.897 1.00 71.69 166 LYS A CA 1
ATOM 1321 C C . LYS A 1 166 ? -15.267 7.258 26.793 1.00 71.69 166 LYS A C 1
ATOM 1323 O O . LYS A 1 166 ? -15.217 7.711 27.935 1.00 71.69 166 LYS A O 1
ATOM 1328 N N . ALA A 1 167 ? -16.369 6.698 26.300 1.00 67.69 167 ALA A N 1
ATOM 1329 C CA . ALA A 1 167 ? -17.588 6.516 27.086 1.00 67.69 167 ALA A CA 1
ATOM 1330 C C . ALA A 1 167 ? -17.378 5.486 28.206 1.00 67.69 167 ALA A C 1
ATOM 1332 O O . ALA A 1 167 ? -17.674 5.765 29.363 1.00 67.69 167 ALA A O 1
ATOM 1333 N N . THR A 1 168 ? -16.777 4.339 27.885 1.00 67.50 168 THR A N 1
ATOM 1334 C CA . THR A 1 168 ? -16.496 3.270 28.858 1.00 67.50 168 THR A CA 1
ATOM 1335 C C . THR A 1 168 ? -15.474 3.680 29.919 1.00 67.50 168 THR A C 1
ATOM 1337 O O . THR A 1 168 ? -15.670 3.374 31.091 1.00 67.50 168 THR A O 1
ATOM 1340 N N . SER A 1 169 ? -14.421 4.423 29.561 1.00 63.88 169 SER A N 1
ATOM 1341 C CA . SER A 1 169 ? -13.474 4.976 30.548 1.00 63.88 169 SER A CA 1
ATOM 1342 C C . SER A 1 169 ? -14.094 6.056 31.437 1.00 63.88 169 SER A C 1
ATOM 1344 O O . SER A 1 169 ? -13.771 6.124 32.622 1.00 63.88 169 SER A O 1
ATOM 1346 N N . SER A 1 170 ? -15.019 6.861 30.906 1.00 64.81 170 SER A N 1
ATOM 1347 C CA . SER A 1 170 ? -15.776 7.833 31.709 1.00 64.81 170 SER A CA 1
ATOM 1348 C C . SER A 1 170 ? -16.724 7.130 32.684 1.00 64.81 170 SER A C 1
ATOM 1350 O O . SER A 1 170 ? -16.762 7.489 33.858 1.00 64.81 170 SER A O 1
ATOM 1352 N N . ASP A 1 171 ? -17.424 6.085 32.239 1.00 65.81 171 ASP A N 1
ATOM 1353 C CA . ASP A 1 171 ? -18.293 5.271 33.096 1.00 65.81 171 ASP A CA 1
ATOM 1354 C C . ASP A 1 171 ? -17.506 4.517 34.175 1.00 65.81 171 ASP A C 1
ATOM 1356 O O . ASP A 1 171 ? -17.957 4.417 35.317 1.00 65.81 171 ASP A O 1
ATOM 1360 N N . GLU A 1 172 ? -16.316 4.010 33.849 1.00 64.62 172 GLU A N 1
ATOM 1361 C CA . GLU A 1 172 ? -15.442 3.346 34.817 1.00 64.62 172 GLU A CA 1
ATOM 1362 C C . GLU A 1 172 ? -14.868 4.343 35.836 1.00 64.62 172 GLU A C 1
ATOM 1364 O O . GLU A 1 172 ? -14.840 4.045 37.028 1.00 64.62 172 GLU A O 1
ATOM 1369 N N . SER A 1 173 ? -14.510 5.560 35.411 1.00 69.00 173 SER A N 1
ATOM 1370 C CA . SER A 1 173 ? -14.119 6.649 36.318 1.00 69.00 173 SER A CA 1
ATOM 1371 C C . SER A 1 173 ? -15.257 7.024 37.270 1.00 69.00 173 SER A C 1
ATOM 1373 O O . SER A 1 173 ? -15.043 7.132 38.474 1.00 69.00 173 SER A O 1
ATOM 1375 N N . ILE A 1 174 ? -16.490 7.147 36.766 1.00 66.00 174 ILE A N 1
ATOM 1376 C CA . ILE A 1 174 ? -17.675 7.449 37.585 1.00 66.00 174 ILE A CA 1
ATOM 1377 C C . ILE A 1 174 ? -17.978 6.300 38.555 1.00 66.00 174 ILE A C 1
ATOM 1379 O O . ILE A 1 174 ? -18.329 6.537 39.710 1.00 66.00 174 ILE A O 1
ATOM 1383 N N . ARG A 1 175 ? -17.818 5.042 38.131 1.00 67.31 175 ARG A N 1
ATOM 1384 C CA . ARG A 1 175 ? -17.963 3.877 39.018 1.00 67.31 175 ARG A CA 1
ATOM 1385 C C . ARG A 1 175 ? -16.895 3.846 40.105 1.00 67.31 175 ARG A C 1
ATOM 1387 O O . ARG A 1 175 ? -17.218 3.507 41.241 1.00 67.31 175 ARG A O 1
ATOM 1394 N N . GLN A 1 176 ? -15.657 4.212 39.786 1.00 72.81 176 GLN A N 1
ATOM 1395 C CA . GLN A 1 176 ? -14.578 4.318 40.768 1.00 72.81 176 GLN A CA 1
ATOM 1396 C C . GLN A 1 176 ? -14.817 5.469 41.749 1.00 72.81 176 GLN A C 1
ATOM 1398 O O . GLN A 1 176 ? -14.631 5.276 42.948 1.00 72.81 176 GLN A O 1
ATOM 1403 N N . GLU A 1 177 ? -15.318 6.616 41.286 1.00 68.94 177 GLU A N 1
ATOM 1404 C CA . GLU A 1 177 ? -15.723 7.733 42.148 1.00 68.94 177 GLU A CA 1
ATOM 1405 C C . GLU A 1 177 ? -16.910 7.370 43.049 1.00 68.94 177 GLU A C 1
ATOM 1407 O O . GLU A 1 177 ? -16.880 7.655 44.244 1.00 68.94 177 GLU A O 1
ATOM 1412 N N . LEU A 1 178 ? -17.928 6.679 42.525 1.00 67.75 178 LEU A N 1
ATOM 1413 C CA . LEU A 1 178 ? -19.068 6.199 43.312 1.00 67.75 178 LEU A CA 1
ATOM 1414 C C . LEU A 1 178 ? -18.652 5.151 44.344 1.00 67.75 178 LEU A C 1
ATOM 1416 O O . LEU A 1 178 ? -19.152 5.174 45.467 1.00 67.75 178 LEU A O 1
ATOM 1420 N N . LYS A 1 179 ? -17.727 4.254 43.992 1.00 75.50 179 LYS A N 1
ATOM 1421 C CA . LYS A 1 179 ? -17.183 3.259 44.918 1.00 75.50 179 LYS A CA 1
ATOM 1422 C C . LYS A 1 179 ? -16.332 3.919 46.003 1.00 75.50 179 LYS A C 1
ATOM 1424 O O . LYS A 1 179 ? -16.524 3.615 47.173 1.00 75.50 179 LYS A O 1
ATOM 1429 N N . ALA A 1 180 ? -15.472 4.872 45.643 1.00 73.62 180 ALA A N 1
ATOM 1430 C CA . ALA A 1 180 ? -14.692 5.654 46.599 1.00 73.62 180 ALA A CA 1
ATOM 1431 C C . ALA A 1 180 ? -15.590 6.503 47.517 1.00 73.62 180 ALA A C 1
ATOM 1433 O O . ALA A 1 180 ? -15.337 6.593 48.715 1.00 73.62 180 ALA A O 1
ATOM 1434 N N . ALA A 1 181 ? -16.677 7.076 46.990 1.00 66.00 181 ALA A N 1
ATOM 1435 C CA . ALA A 1 181 ? -17.673 7.795 47.780 1.00 66.00 181 ALA A CA 1
ATOM 1436 C C . ALA A 1 181 ? -18.464 6.856 48.708 1.00 66.00 181 ALA A C 1
ATOM 1438 O O . ALA A 1 181 ? -18.686 7.196 49.866 1.00 66.00 181 ALA A O 1
ATOM 1439 N N . GLN A 1 182 ? -18.847 5.659 48.248 1.00 66.94 182 GLN A N 1
ATOM 1440 C CA . GLN A 1 182 ? -19.491 4.640 49.087 1.00 66.94 182 GLN A CA 1
ATOM 1441 C C . GLN A 1 182 ? -18.560 4.122 50.187 1.00 66.94 182 GLN A C 1
ATOM 1443 O O . GLN A 1 182 ? -18.998 3.955 51.323 1.00 66.94 182 GLN A O 1
ATOM 1448 N N . GLU A 1 183 ? -17.279 3.912 49.886 1.00 69.56 183 GLU A N 1
ATOM 1449 C CA . GLU A 1 183 ? -16.264 3.526 50.869 1.00 69.56 183 GLU A CA 1
ATOM 1450 C C . GLU A 1 183 ? -15.984 4.660 51.868 1.00 69.56 183 GLU A C 1
ATOM 1452 O O . GLU A 1 183 ? -15.847 4.395 53.060 1.00 69.56 183 GLU A O 1
ATOM 1457 N N . ALA A 1 184 ? -15.987 5.924 51.429 1.00 68.69 184 ALA A N 1
ATOM 1458 C CA . ALA A 1 184 ? -15.865 7.085 52.310 1.00 68.69 184 ALA A CA 1
ATOM 1459 C C . ALA A 1 184 ? -17.083 7.250 53.238 1.00 68.69 184 ALA A C 1
ATOM 1461 O O . ALA A 1 184 ? -16.904 7.515 54.425 1.00 68.69 184 ALA A O 1
ATOM 1462 N N . ILE A 1 185 ? -18.304 7.034 52.735 1.00 62.75 185 ILE A N 1
ATOM 1463 C CA . ILE A 1 185 ? -19.536 7.043 53.544 1.00 62.75 185 ILE A CA 1
ATOM 1464 C C . ILE A 1 185 ? -19.520 5.887 54.553 1.00 62.75 185 ILE A C 1
ATOM 1466 O O . ILE A 1 185 ? -19.763 6.109 55.734 1.00 62.75 185 ILE A O 1
ATOM 1470 N N . ALA A 1 186 ? -19.145 4.675 54.134 1.00 62.69 186 ALA A N 1
ATOM 1471 C CA . ALA A 1 186 ? -19.024 3.528 55.034 1.00 62.69 186 ALA A CA 1
ATOM 1472 C C . ALA A 1 186 ? -17.928 3.730 56.098 1.00 62.69 186 ALA A C 1
ATOM 1474 O O . ALA A 1 186 ? -18.104 3.353 57.258 1.00 62.69 186 ALA A O 1
ATOM 1475 N N . ALA A 1 187 ? -16.810 4.368 55.736 1.00 60.09 187 ALA A N 1
ATOM 1476 C CA . ALA A 1 187 ? -15.767 4.749 56.681 1.00 60.09 187 ALA A CA 1
ATOM 1477 C C . ALA A 1 187 ? -16.270 5.806 57.680 1.00 60.09 187 ALA A C 1
ATOM 1479 O O . ALA A 1 187 ? -15.980 5.698 58.873 1.00 60.09 187 ALA A O 1
ATOM 1480 N N . GLN A 1 188 ? -17.070 6.774 57.227 1.00 54.09 188 GLN A N 1
ATOM 1481 C CA . GLN A 1 188 ? -17.670 7.816 58.063 1.00 54.09 188 GLN A CA 1
ATOM 1482 C C . GLN A 1 188 ? -18.748 7.256 59.011 1.00 54.09 188 GLN A C 1
ATOM 1484 O O . GLN A 1 188 ? -18.765 7.608 60.191 1.00 54.09 188 GLN A O 1
ATOM 1489 N N . ASP A 1 189 ? -19.560 6.301 58.556 1.00 51.44 189 ASP A N 1
ATOM 1490 C CA . ASP A 1 189 ? -20.515 5.566 59.396 1.00 51.44 189 ASP A CA 1
ATOM 1491 C C . ASP A 1 189 ? -19.804 4.659 60.419 1.00 51.44 189 ASP A C 1
ATOM 1493 O O . ASP A 1 189 ? -20.259 4.518 61.555 1.00 51.44 189 ASP A O 1
ATOM 1497 N N . SER A 1 190 ? -18.640 4.098 60.065 1.00 49.41 190 SER A N 1
ATOM 1498 C CA . SER A 1 190 ? -17.834 3.266 60.975 1.00 49.41 190 SER A CA 1
ATOM 1499 C C . SER A 1 190 ? -17.050 4.061 62.030 1.00 49.41 190 SER A C 1
ATOM 1501 O O . SER A 1 190 ? -16.695 3.509 63.070 1.00 49.41 190 SER A O 1
ATOM 1503 N N . THR A 1 191 ? -16.796 5.355 61.797 1.00 52.19 191 THR A N 1
ATOM 1504 C CA . THR A 1 191 ? -16.014 6.221 62.703 1.00 52.19 191 THR A CA 1
ATOM 1505 C C . THR A 1 191 ? -16.856 7.248 63.469 1.00 52.19 191 THR A C 1
ATOM 1507 O O . THR A 1 191 ? -16.345 7.863 64.403 1.00 52.19 191 THR A O 1
ATOM 1510 N N . GLY A 1 192 ? -18.144 7.414 63.137 1.00 47.03 192 GLY A N 1
ATOM 1511 C CA . GLY A 1 192 ? -18.992 8.488 63.672 1.00 47.03 192 GLY A CA 1
ATOM 1512 C C . GLY A 1 192 ? -20.147 8.098 64.603 1.00 47.03 192 GLY A C 1
ATOM 1513 O O . GLY A 1 192 ? -20.752 8.992 65.188 1.00 47.03 192 GLY A O 1
ATOM 1514 N N . LEU A 1 193 ? -20.474 6.812 64.785 1.00 46.72 193 LEU A N 1
ATOM 1515 C CA . LEU A 1 193 ? -21.639 6.387 65.589 1.00 46.72 193 LEU A CA 1
ATOM 1516 C C . LEU A 1 193 ? -21.331 5.257 66.588 1.00 46.72 193 LEU A C 1
ATOM 1518 O O . LEU A 1 193 ? -22.130 4.347 66.796 1.00 46.72 193 LEU A O 1
ATOM 1522 N N . GLN A 1 194 ? -20.192 5.339 67.278 1.00 41.88 194 GLN A N 1
ATOM 1523 C CA . GLN A 1 194 ? -19.937 4.534 68.479 1.00 41.88 194 GLN A CA 1
ATOM 1524 C C . GLN A 1 194 ? -19.371 5.386 69.620 1.00 41.88 194 GLN A C 1
ATOM 1526 O O . GLN A 1 194 ? -18.161 5.480 69.791 1.00 41.88 194 GLN A O 1
ATOM 1531 N N . ASN A 1 195 ? -20.258 6.011 70.401 1.00 50.66 195 ASN A N 1
ATOM 1532 C CA . ASN A 1 195 ? -20.305 5.899 71.872 1.00 50.66 195 ASN A CA 1
ATOM 1533 C C . ASN A 1 195 ? -21.218 6.972 72.482 1.00 50.66 195 ASN A C 1
ATOM 1535 O O . ASN A 1 195 ? -20.777 7.884 73.175 1.00 50.66 195 ASN A O 1
ATOM 1539 N N . VAL A 1 196 ? -22.526 6.820 72.302 1.00 52.03 196 VAL A N 1
ATOM 1540 C CA . VAL A 1 196 ? -23.432 7.168 73.398 1.00 52.03 196 VAL A CA 1
ATOM 1541 C C . VAL A 1 196 ? -24.062 5.848 73.799 1.00 52.03 196 VAL A C 1
ATOM 1543 O O . VAL A 1 196 ? -24.900 5.318 73.074 1.00 52.03 196 VAL A O 1
ATOM 1546 N N . SER A 1 197 ? -23.561 5.234 74.875 1.00 54.75 197 SER A N 1
ATOM 1547 C CA . SER A 1 197 ? -24.121 3.966 75.336 1.00 54.75 197 SER A CA 1
ATOM 1548 C C . SER A 1 197 ? -25.595 4.184 75.679 1.00 54.75 197 SER A C 1
ATOM 1550 O O . SER A 1 197 ? -25.962 5.206 76.266 1.00 54.75 197 SER A O 1
ATOM 1552 N N . ASN A 1 198 ? -26.457 3.232 75.317 1.00 56.31 198 ASN A N 1
ATOM 1553 C CA . ASN A 1 198 ? -27.864 3.268 75.724 1.00 56.31 198 ASN A CA 1
ATOM 1554 C C . ASN A 1 198 ? -27.999 3.397 77.254 1.00 56.31 198 ASN A C 1
ATOM 1556 O O . ASN A 1 198 ? -28.932 4.040 77.728 1.00 56.31 198 ASN A O 1
ATOM 1560 N N . ASP A 1 199 ? -27.014 2.903 78.008 1.00 57.59 199 ASP A N 1
ATOM 1561 C CA . ASP A 1 199 ? -26.907 3.093 79.456 1.00 57.59 199 ASP A CA 1
ATOM 1562 C C . ASP A 1 199 ? -26.688 4.562 79.852 1.00 57.59 199 ASP A C 1
ATOM 1564 O O . ASP A 1 199 ? -27.280 5.019 80.825 1.00 57.59 199 ASP A O 1
ATOM 1568 N N . ALA A 1 200 ? -25.901 5.339 79.099 1.00 59.00 200 ALA A N 1
ATOM 1569 C CA . ALA A 1 200 ? -25.693 6.765 79.362 1.00 59.00 200 ALA A CA 1
ATOM 1570 C C . ALA A 1 200 ? -26.956 7.594 79.075 1.00 59.00 200 ALA A C 1
ATOM 1572 O O . ALA A 1 200 ? -27.269 8.523 79.820 1.00 59.00 200 ALA A O 1
ATOM 1573 N N . ILE A 1 201 ? -27.719 7.232 78.038 1.00 61.66 201 ILE A N 1
ATOM 1574 C CA . ILE A 1 201 ? -28.994 7.892 77.718 1.00 61.66 201 ILE A CA 1
ATOM 1575 C C . ILE A 1 201 ? -30.052 7.547 78.772 1.00 61.66 201 ILE A C 1
ATOM 1577 O O . ILE A 1 201 ? -30.760 8.439 79.237 1.00 61.66 201 ILE A O 1
ATOM 1581 N N . GLN A 1 202 ? -30.133 6.285 79.204 1.00 62.97 202 GLN A N 1
ATOM 1582 C CA . GLN A 1 202 ? -31.066 5.875 80.258 1.00 62.97 202 GLN A CA 1
ATOM 1583 C C . GLN A 1 202 ? -30.683 6.431 81.636 1.00 62.97 202 GLN A C 1
ATOM 1585 O O . GLN A 1 202 ? -31.570 6.842 82.385 1.00 62.97 202 GLN A O 1
ATOM 1590 N N . ALA A 1 203 ? -29.389 6.534 81.954 1.00 69.75 203 ALA A N 1
ATOM 1591 C CA . ALA A 1 203 ? -28.915 7.151 83.191 1.00 69.75 203 ALA A CA 1
ATOM 1592 C C . ALA A 1 203 ? -29.224 8.656 83.244 1.00 69.75 203 ALA A C 1
ATOM 1594 O O . ALA A 1 203 ? -29.628 9.165 84.290 1.00 69.75 203 ALA A O 1
ATOM 1595 N N . GLU A 1 204 ? -29.097 9.368 82.122 1.00 65.12 204 GLU A N 1
ATOM 1596 C CA . GLU A 1 204 ? -29.405 10.800 82.059 1.00 65.12 204 GLU A CA 1
ATOM 1597 C C . GLU A 1 204 ? -30.924 11.068 82.061 1.00 65.12 204 GLU A C 1
ATOM 1599 O O . GLU A 1 204 ? -31.384 12.019 82.695 1.00 65.12 204 GLU A O 1
ATOM 1604 N N . LEU A 1 205 ? -31.734 10.189 81.454 1.00 70.62 205 LEU A N 1
ATOM 1605 C CA . LEU A 1 205 ? -33.200 10.227 81.564 1.00 70.62 205 LEU A CA 1
ATOM 1606 C C . LEU A 1 205 ? -33.683 9.946 82.994 1.00 70.62 205 LEU A C 1
ATOM 1608 O O . LEU A 1 205 ? -34.548 10.664 83.495 1.00 70.62 205 LEU A O 1
ATOM 1612 N N . ALA A 1 206 ? -33.096 8.959 83.676 1.00 72.12 206 ALA A N 1
ATOM 1613 C CA . ALA A 1 206 ? -33.410 8.656 85.071 1.00 72.12 206 ALA A CA 1
ATOM 1614 C C . ALA A 1 206 ? -33.005 9.804 86.010 1.00 72.12 206 ALA A C 1
ATOM 1616 O O . ALA A 1 206 ? -33.767 10.174 86.905 1.00 72.12 206 ALA A O 1
ATOM 1617 N N . ARG A 1 207 ? -31.845 10.432 85.768 1.00 71.06 207 ARG A N 1
ATOM 1618 C CA . ARG A 1 207 ? -31.390 11.602 86.531 1.00 71.06 207 ARG A CA 1
ATOM 1619 C C . ARG A 1 207 ? -32.346 12.787 86.356 1.00 71.06 207 ARG A C 1
ATOM 1621 O O . ARG A 1 207 ? -32.755 13.383 87.352 1.00 71.06 207 ARG A O 1
ATOM 1628 N N . ARG A 1 208 ? -32.780 13.088 85.128 1.00 72.50 208 ARG A N 1
ATOM 1629 C CA . ARG A 1 208 ? -33.760 14.159 84.862 1.00 72.50 208 ARG A CA 1
ATOM 1630 C C . ARG A 1 208 ? -35.129 13.873 85.475 1.00 72.50 208 ARG A C 1
ATOM 1632 O O . ARG A 1 208 ? -35.741 14.78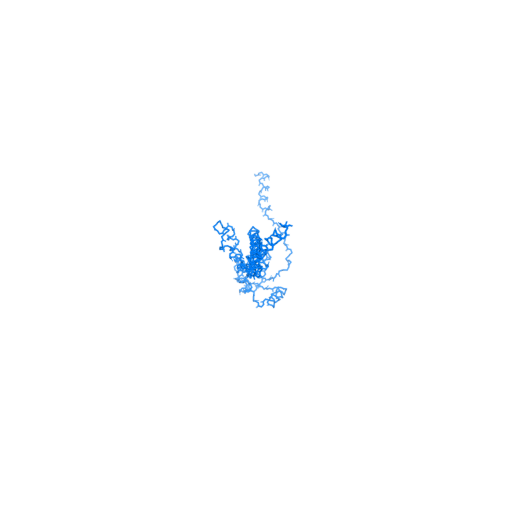8 86.019 1.00 72.50 208 ARG A O 1
ATOM 1639 N N . ALA A 1 209 ? -35.576 12.618 85.455 1.00 69.06 209 ALA A N 1
ATOM 1640 C CA . ALA A 1 209 ? -36.810 12.214 86.122 1.00 69.06 209 ALA A CA 1
ATOM 1641 C C . ALA A 1 209 ? -36.726 12.408 87.648 1.00 69.06 209 ALA A C 1
ATOM 1643 O O . ALA A 1 209 ? -37.665 12.936 88.236 1.00 69.06 209 ALA A O 1
ATOM 1644 N N . SER A 1 210 ? -35.590 12.071 88.276 1.00 69.31 210 SER A N 1
ATOM 1645 C CA . SER A 1 210 ? -35.405 12.262 89.724 1.00 69.31 210 SER A CA 1
ATOM 1646 C C . SER A 1 210 ? -35.369 13.734 90.153 1.00 69.31 210 SER A C 1
ATOM 1648 O O . SER A 1 210 ? -35.941 14.084 91.186 1.00 69.31 210 SER A O 1
ATOM 1650 N N . ILE A 1 211 ? -34.763 14.605 89.338 1.00 67.81 211 ILE A N 1
ATOM 1651 C CA . ILE A 1 211 ? -34.696 16.051 89.598 1.00 67.81 211 ILE A CA 1
ATOM 1652 C C . ILE A 1 211 ? -36.093 16.667 89.465 1.00 67.81 211 ILE A C 1
ATOM 1654 O O . ILE A 1 211 ? -36.524 17.395 90.352 1.00 67.81 211 ILE A O 1
ATOM 1658 N N . ALA A 1 212 ? -36.856 16.282 88.436 1.00 63.31 212 ALA A N 1
ATOM 1659 C CA . ALA A 1 212 ? -38.231 16.747 88.261 1.00 63.31 212 ALA A CA 1
ATOM 1660 C C . ALA A 1 212 ? -39.153 16.338 89.426 1.00 63.31 212 ALA A C 1
ATOM 1662 O O . ALA A 1 212 ? -40.021 17.111 89.823 1.00 63.31 212 ALA A O 1
ATOM 1663 N N . THR A 1 213 ? -38.956 15.153 90.018 1.00 60.00 213 THR A N 1
ATOM 1664 C CA . THR A 1 213 ? -39.713 14.736 91.212 1.00 60.00 213 THR A CA 1
ATOM 1665 C C . THR A 1 213 ? -39.287 15.449 92.496 1.00 60.00 213 THR A C 1
ATOM 1667 O O . THR A 1 213 ? -40.128 15.654 93.367 1.00 60.00 213 THR A O 1
ATOM 1670 N N . GLN A 1 214 ? -38.017 15.850 92.627 1.00 60.16 214 GLN A N 1
ATOM 1671 C CA . GLN A 1 214 ? -37.551 16.629 93.781 1.00 60.16 214 GLN A CA 1
ATOM 1672 C C . GLN A 1 214 ? -38.012 18.089 93.705 1.00 60.16 214 GLN A C 1
ATOM 1674 O O . GLN A 1 214 ? -38.485 18.619 94.706 1.00 60.16 214 GLN A O 1
ATOM 1679 N N . ASP A 1 215 ? -37.976 18.700 92.520 1.00 57.00 215 ASP A N 1
ATOM 1680 C CA . ASP A 1 215 ? -38.486 20.060 92.312 1.00 57.00 215 ASP A CA 1
ATOM 1681 C C . ASP A 1 215 ? -40.014 20.133 92.478 1.00 57.00 215 ASP A C 1
ATOM 1683 O O . ASP A 1 215 ? -40.529 21.092 93.050 1.00 57.00 215 ASP A O 1
ATOM 1687 N N . ALA A 1 216 ? -40.751 19.093 92.063 1.00 56.97 216 ALA A N 1
ATOM 1688 C CA . ALA A 1 216 ? -42.195 19.004 92.292 1.00 56.97 216 ALA A CA 1
ATOM 1689 C C . ALA A 1 216 ? -42.561 18.801 93.776 1.00 56.97 216 ALA A C 1
ATOM 1691 O O . ALA A 1 216 ? -43.607 19.276 94.213 1.00 56.97 216 ALA A O 1
ATOM 1692 N N . ALA A 1 217 ? -41.711 18.128 94.560 1.00 56.44 217 ALA A N 1
ATOM 1693 C CA . ALA A 1 217 ? -41.901 17.980 96.005 1.00 56.44 217 ALA A CA 1
ATOM 1694 C C . ALA A 1 217 ? -41.534 19.260 96.780 1.00 56.44 217 ALA A C 1
ATOM 1696 O O . ALA A 1 217 ? -42.161 19.556 97.790 1.00 56.44 217 ALA A O 1
ATOM 1697 N N . ALA A 1 218 ? -40.565 20.042 96.293 1.00 56.19 218 ALA A N 1
ATOM 1698 C CA . ALA A 1 218 ? -40.149 21.307 96.904 1.00 56.19 218 ALA A CA 1
ATOM 1699 C C . ALA A 1 218 ? -41.089 22.492 96.600 1.00 56.19 218 ALA A C 1
ATOM 1701 O O . ALA A 1 218 ? -41.044 23.498 97.299 1.00 56.19 218 ALA A O 1
ATOM 1702 N N . GLN A 1 219 ? -41.942 22.391 95.574 1.00 55.56 219 GLN A N 1
ATOM 1703 C CA . GLN A 1 219 ? -42.976 23.390 95.252 1.00 55.56 219 GLN A CA 1
ATOM 1704 C C . GLN A 1 219 ? -44.364 23.046 95.831 1.00 55.56 219 GLN A C 1
ATOM 1706 O O . GLN A 1 219 ? -45.340 23.730 95.524 1.00 55.56 219 GLN A O 1
ATOM 1711 N N . GLY A 1 220 ? -44.461 21.977 96.630 1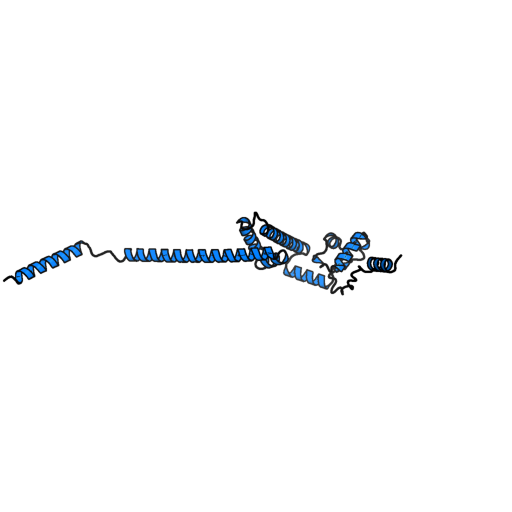.00 56.47 220 GLY A N 1
ATOM 1712 C CA . GLY A 1 220 ? -45.704 21.465 97.217 1.00 56.47 220 GLY A CA 1
ATOM 1713 C C . GLY A 1 220 ? -45.898 21.727 98.717 1.00 56.47 220 GLY A C 1
ATOM 1714 O O . GLY A 1 220 ? -46.828 21.149 99.279 1.00 56.47 220 GLY A O 1
ATOM 1715 N N . GLU A 1 221 ? -45.064 22.560 99.351 1.00 45.97 221 GLU A N 1
ATOM 1716 C CA . GLU A 1 221 ? -45.287 23.111 100.705 1.00 45.97 221 GLU A CA 1
ATOM 1717 C C . GLU A 1 221 ? -45.574 24.617 100.664 1.00 45.97 221 GLU A C 1
ATOM 1719 O O . GLU A 1 221 ? -44.827 25.352 99.976 1.00 45.97 221 GLU A O 1
#